Protein AF-A0A2A3EP59-F1 (afdb_monomer)

pLDDT: mean 74.39, std 24.18, range [24.89, 97.81]

Secondary structure (DSSP, 8-state):
-----EEEE-TTS-EEEE-TTS-EEEE-TTS-EEEE-TTS-EEEE-TTS-EEEE-TTS-EEEE-TTS-EEEE-SSEEEEE-TTS-EEEEETT--EEEE-TTS-EEEE-SS--------------SS--------------PPP-----------------------PPP-TTTTS--HHHHSPP----SHHHHHHHHHHHHHHS-SS-----------B-TT-SSGGG-PBPGGGGG-

InterPro domains:
  IPR009852 Centromere protein J, C-terminal domain [PF07202] (2-35)
  IPR009852 Centromere protein J, C-terminal domain [PF07202] (39-72)
  IPR009852 Centromere protein J, C-terminal domain [PF07202] (77-105)
  IPR026581 TCP10L/CENPJ [PTHR10331] (2-110)
  IPR047002 T-complex protein 10, C-terminal domain superfamily [G3DSA:2.60.450.20] (1-115)

Foldseek 3Di:
DPQQWDWDADPQRWIWIAGPQRWIWIQHPQRKIWIQHPQRWIWIQHPQRWIWIQDPQRWIWIQHPQRWIWIDDPAWIWIADPQRWIWIQGPQRWIWIQGPQRFIWIDHPVDGARPGPRDPDDDDDDDDDDDDDDDDDDDDDDDDDDDDPDDDDDDDDDDDPPPVPPPPDDPCPVVLQLVSVDDDDDCPDPVVVVVRVVSSVVSDDPDDHDDDDDQDFAFDPPDPDPVNRDGDPRRVVD

Organism: Apis cerana cerana (NCBI:txid94128)

Solvent-accessible surface area (backbone atoms only — not comparable to full-atom values): 14902 Å² total; per-residue (Å²): 131,83,83,60,63,47,76,48,80,46,98,82,54,35,37,38,40,37,40,76,78,57,33,37,37,39,39,40,70,82,58,30,36,39,36,37,41,65,85,56,36,36,37,36,40,40,70,84,55,34,35,38,36,37,43,76,88,69,34,38,39,38,36,42,70,85,58,33,34,40,38,41,49,99,68,33,40,36,39,39,40,77,79,54,32,34,37,38,39,36,82,85,52,34,33,39,38,38,40,63,81,42,38,38,35,40,31,47,79,90,46,86,50,60,49,71,42,75,56,90,75,85,92,80,81,85,82,72,91,81,83,84,90,81,91,79,88,83,88,83,86,83,88,82,87,76,91,77,96,72,93,81,85,82,89,78,92,74,81,84,72,82,71,78,70,80,72,75,83,64,91,52,75,84,70,67,46,29,74,79,76,45,82,92,72,85,73,84,48,72,69,51,44,52,53,50,50,52,53,36,61,72,51,46,76,93,70,91,78,82,82,73,85,78,83,80,59,45,56,42,82,84,42,88,47,81,87,54,53,41,69,36,83,75,24,76,79,109

Mean predicted aligned error: 18.55 Å

Sequence (238 aa):
MPDGLEILEFSDGQIERRSQNGTVEVSFPDGSVRILESDGIEKWTLPDGTLIQILTNGEKILTLPNGQREIHTNTHKRREYPDGTVKLIYLDGTQETRYSNGRIRLKDKDVLLILLLKQCCQIQYHVSKILKDVGFGALGGAMFFYPNDNDSNSQFLHTHKFGIAASSWDHNWDRRDPKSLVKPMKIDNESNQNLYNKQLISKTAKAVRHIILIRHGQYNIEAKTDIDGILTDLGWYL

Structure (mmCIF, N/CA/C/O backbone):
data_AF-A0A2A3EP59-F1
#
_entry.id   AF-A0A2A3EP59-F1
#
loop_
_atom_site.group_PDB
_atom_site.id
_atom_site.type_symbol
_atom_site.label_atom_id
_atom_site.label_alt_id
_atom_site.label_comp_id
_atom_site.label_asym_id
_atom_site.label_entity_id
_atom_site.label_seq_id
_atom_site.pdbx_PDB_ins_code
_atom_site.Cartn_x
_atom_site.Cartn_y
_atom_site.Cartn_z
_atom_site.occupancy
_atom_site.B_iso_or_equiv
_atom_site.auth_seq_id
_atom_site.auth_comp_id
_atom_site.auth_asym_id
_atom_site.auth_atom_id
_atom_site.pdbx_PDB_model_num
ATOM 1 N N . MET A 1 1 ? -37.285 -6.700 30.331 1.00 50.91 1 MET A N 1
ATOM 2 C CA . MET A 1 1 ? -36.106 -7.538 30.632 1.00 50.91 1 MET A CA 1
ATOM 3 C C . MET A 1 1 ? -34.933 -6.595 30.825 1.00 50.91 1 MET A C 1
ATOM 5 O O . MET A 1 1 ? -34.916 -5.604 30.109 1.00 50.91 1 MET A O 1
ATOM 9 N N . PRO A 1 2 ? -34.039 -6.798 31.804 1.00 64.44 2 PRO A N 1
ATOM 10 C CA . PRO A 1 2 ? -32.859 -5.952 31.922 1.00 64.44 2 PRO A CA 1
ATOM 11 C C . PRO A 1 2 ? -31.904 -6.301 30.775 1.00 64.44 2 PRO A C 1
ATOM 13 O O . PRO A 1 2 ? -31.621 -7.480 30.580 1.00 64.44 2 PRO A O 1
ATOM 16 N N . ASP A 1 3 ? -31.419 -5.302 30.034 1.00 68.75 3 ASP A N 1
ATOM 17 C CA . ASP A 1 3 ? -30.571 -5.448 28.829 1.00 68.75 3 ASP A CA 1
ATOM 18 C C . ASP A 1 3 ? -29.218 -6.151 29.076 1.00 68.75 3 ASP A C 1
ATOM 20 O O . ASP A 1 3 ? -28.436 -6.348 28.149 1.00 68.75 3 ASP A O 1
ATOM 24 N N . GLY A 1 4 ? -28.923 -6.535 30.326 1.00 78.81 4 GLY A N 1
ATOM 25 C CA . GLY A 1 4 ? -27.708 -7.253 30.722 1.00 78.81 4 GLY A CA 1
ATOM 26 C C . GLY A 1 4 ? -26.411 -6.561 30.332 1.00 78.81 4 GLY A C 1
ATOM 27 O O . GLY A 1 4 ? -25.397 -7.223 30.136 1.00 78.81 4 GLY A O 1
ATOM 28 N N . LEU A 1 5 ? -26.478 -5.243 30.183 1.00 87.12 5 LEU A N 1
ATOM 29 C CA . LEU A 1 5 ? -25.349 -4.387 29.902 1.00 87.12 5 LEU A CA 1
ATOM 30 C C . LEU A 1 5 ? -24.753 -3.952 31.243 1.00 87.12 5 LEU A C 1
ATOM 32 O O . LEU A 1 5 ? -25.433 -3.326 32.056 1.00 87.12 5 LEU A O 1
ATOM 36 N N . GLU A 1 6 ? -23.496 -4.310 31.484 1.00 91.88 6 GLU A N 1
ATOM 37 C CA . GLU A 1 6 ? -22.746 -3.884 32.667 1.00 91.88 6 GLU A CA 1
ATOM 38 C C . GLU A 1 6 ? -21.923 -2.642 32.316 1.00 91.88 6 GLU A C 1
ATOM 40 O O . GLU A 1 6 ? -21.180 -2.648 31.333 1.00 91.88 6 GLU A O 1
ATOM 45 N N . ILE A 1 7 ? -22.054 -1.575 33.108 1.00 94.12 7 ILE A N 1
ATOM 46 C CA . ILE A 1 7 ? -21.285 -0.332 32.949 1.00 94.12 7 ILE A CA 1
ATOM 47 C C . ILE A 1 7 ? -20.380 -0.168 34.170 1.00 94.12 7 ILE A C 1
ATOM 49 O O . ILE A 1 7 ? -20.862 -0.204 35.302 1.00 94.12 7 ILE A O 1
ATOM 53 N N . LEU A 1 8 ? -19.081 0.014 33.938 1.00 93.75 8 LEU A N 1
ATOM 54 C CA . LEU A 1 8 ? -18.076 0.295 34.961 1.00 93.75 8 LEU A CA 1
ATOM 55 C C . LEU A 1 8 ? -17.477 1.674 34.691 1.00 93.75 8 LEU A C 1
ATOM 57 O O . LEU A 1 8 ? -16.909 1.909 33.627 1.00 93.75 8 LEU A O 1
ATOM 61 N N . GLU A 1 9 ? -17.591 2.572 35.662 1.00 94.94 9 GLU A N 1
ATOM 62 C CA . GLU A 1 9 ? -16.971 3.896 35.627 1.00 94.94 9 GLU A CA 1
ATOM 63 C C . GLU A 1 9 ? -15.786 3.912 36.593 1.00 94.94 9 GLU A C 1
ATOM 65 O O . GLU A 1 9 ? -15.922 3.573 37.772 1.00 94.94 9 GLU A O 1
ATOM 70 N N . PHE A 1 10 ? -14.613 4.283 36.089 1.00 95.31 10 PHE A N 1
ATOM 71 C CA . PHE A 1 10 ? -13.379 4.346 36.862 1.00 95.31 10 PHE A CA 1
ATOM 72 C C . PHE A 1 10 ? -13.063 5.790 37.267 1.00 95.31 10 PHE A C 1
ATOM 74 O O . PHE A 1 10 ? -13.506 6.758 36.650 1.00 95.31 10 PHE A O 1
ATOM 81 N N . SER A 1 11 ? -12.271 5.954 38.329 1.00 94.56 11 SER A N 1
ATOM 82 C CA . SER A 1 11 ? -11.917 7.275 38.872 1.00 94.56 11 SER A CA 1
ATOM 83 C C . SER A 1 11 ? -11.075 8.139 37.927 1.00 94.56 11 SER A C 1
ATOM 85 O O . SER A 1 11 ? -10.980 9.345 38.127 1.00 94.56 11 SER A O 1
ATOM 87 N N . ASP A 1 12 ? -10.433 7.528 36.933 1.00 92.25 12 ASP A N 1
ATOM 88 C CA . ASP A 1 12 ? -9.643 8.195 35.894 1.00 92.25 12 ASP A CA 1
ATOM 89 C C . ASP A 1 12 ? -10.498 8.727 34.725 1.00 92.25 12 ASP A C 1
ATOM 91 O O . ASP A 1 12 ? -9.963 9.357 33.814 1.00 92.25 12 ASP A O 1
ATOM 95 N N . GLY A 1 13 ? -11.820 8.519 34.759 1.00 91.50 13 GLY A N 1
ATOM 96 C CA . GLY A 1 13 ? -12.747 8.925 33.702 1.00 91.50 13 GLY A CA 1
ATOM 97 C C . GLY A 1 13 ? -12.892 7.902 32.573 1.00 91.50 13 GLY A C 1
ATOM 98 O O . GLY A 1 13 ? -13.598 8.179 31.604 1.00 91.50 13 GLY A O 1
ATOM 99 N N . GLN A 1 14 ? -12.256 6.731 32.682 1.00 96.00 14 GLN A N 1
ATOM 100 C CA . GLN A 1 14 ? -12.500 5.604 31.786 1.00 96.00 14 GLN A CA 1
ATOM 101 C C . GLN A 1 14 ? -13.883 4.996 32.062 1.00 96.00 14 GLN A C 1
ATOM 103 O O . GLN A 1 14 ? -14.284 4.812 33.214 1.00 96.00 14 GLN A O 1
ATOM 108 N N . ILE A 1 15 ? -14.606 4.644 30.998 1.00 96.19 15 ILE A N 1
ATOM 109 C CA . ILE A 1 15 ? -15.907 3.970 31.077 1.00 96.19 15 ILE A CA 1
ATOM 110 C C . ILE A 1 15 ? -15.833 2.670 30.282 1.00 96.19 15 ILE A C 1
ATOM 112 O O . ILE A 1 15 ? -15.574 2.694 29.080 1.00 96.19 15 ILE A O 1
ATOM 116 N N . GLU A 1 16 ? -16.096 1.537 30.927 1.00 96.00 16 GLU A N 1
ATOM 117 C CA . GLU A 1 16 ? -16.239 0.240 30.262 1.00 96.00 16 GLU A CA 1
ATOM 118 C C . GLU A 1 16 ? -17.711 -0.167 30.180 1.00 96.00 16 GLU A C 1
ATOM 120 O O . GLU A 1 16 ? -18.440 -0.107 31.168 1.00 96.00 16 GLU A O 1
ATOM 125 N N . ARG A 1 17 ? -18.145 -0.636 29.011 1.00 95.19 17 ARG A N 1
ATOM 126 C CA . ARG A 1 17 ? -19.466 -1.220 28.771 1.00 95.19 17 ARG A CA 1
ATOM 127 C C . ARG A 1 17 ? -19.298 -2.652 28.294 1.00 95.19 17 ARG A C 1
ATOM 129 O O . ARG A 1 17 ? -18.649 -2.900 27.279 1.00 95.19 17 ARG A O 1
ATOM 136 N N . ARG A 1 18 ? -19.900 -3.600 29.003 1.00 94.75 18 ARG A N 1
ATOM 137 C CA . ARG A 1 18 ? -19.863 -5.027 28.668 1.00 94.75 18 ARG A CA 1
ATOM 138 C C . ARG A 1 18 ? -21.262 -5.477 28.283 1.00 94.75 18 ARG A C 1
ATOM 140 O O . ARG A 1 18 ? -22.202 -5.325 29.057 1.00 94.75 18 ARG A O 1
ATOM 147 N N . SER A 1 19 ? -21.396 -5.9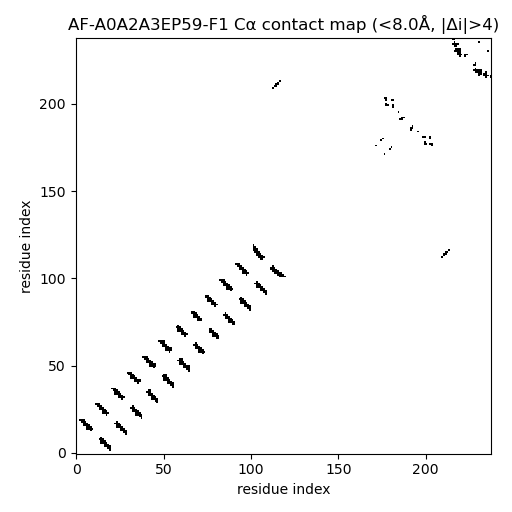95 27.069 1.00 92.12 19 SER A N 1
ATOM 148 C CA . SER A 1 19 ? -22.662 -6.514 26.543 1.00 92.12 19 SER A CA 1
ATOM 149 C C . SER A 1 19 ? -22.782 -8.017 26.799 1.00 92.12 19 SER A C 1
ATOM 151 O O . SER A 1 19 ? -21.776 -8.724 26.791 1.00 92.12 19 SER A O 1
ATOM 153 N N . GLN A 1 20 ? -24.009 -8.542 26.909 1.00 89.25 20 GLN A N 1
ATOM 154 C CA . GLN A 1 20 ? -24.250 -9.992 27.045 1.00 89.25 20 GLN A CA 1
ATOM 155 C C . GLN A 1 20 ? -23.632 -10.826 25.911 1.00 89.25 20 GLN A C 1
ATOM 157 O O . GLN A 1 20 ? -23.256 -11.976 26.119 1.00 89.25 20 GLN A O 1
ATOM 162 N N . ASN A 1 21 ? -23.493 -10.239 24.719 1.00 86.50 21 ASN A N 1
ATOM 163 C CA . ASN A 1 21 ? -22.907 -10.895 23.550 1.00 86.50 21 ASN A CA 1
ATOM 164 C C . ASN A 1 21 ? -21.380 -11.087 23.658 1.00 86.50 21 ASN A C 1
ATOM 166 O O . ASN A 1 21 ? -20.783 -11.651 22.748 1.00 86.50 21 ASN A O 1
ATOM 170 N N . GLY A 1 22 ? -20.740 -10.612 24.733 1.00 87.81 22 GLY A N 1
ATOM 171 C CA . GLY A 1 22 ? -19.291 -10.699 24.944 1.00 87.81 22 GLY A CA 1
ATOM 172 C C . GLY A 1 22 ? -18.496 -9.516 24.385 1.00 87.81 22 GLY A C 1
ATOM 173 O O . GLY A 1 22 ? -17.288 -9.454 24.591 1.00 87.81 22 GLY A O 1
ATOM 174 N N . THR A 1 23 ? -19.154 -8.561 23.720 1.00 94.25 23 THR A N 1
ATOM 175 C CA . THR A 1 23 ? -18.524 -7.315 23.265 1.00 94.25 23 THR A CA 1
ATOM 176 C C . THR A 1 23 ? -18.204 -6.407 24.451 1.00 94.25 23 THR A C 1
ATOM 178 O O . THR A 1 23 ? -19.077 -6.138 25.284 1.00 94.25 23 THR A O 1
ATOM 181 N N . VAL A 1 24 ? -16.974 -5.898 24.495 1.00 95.81 24 VAL A N 1
ATOM 182 C CA . VAL A 1 24 ? -16.499 -4.947 25.507 1.00 95.81 24 VAL A CA 1
ATOM 183 C C . VAL A 1 24 ? -16.095 -3.646 24.826 1.00 95.81 24 VAL A C 1
ATOM 185 O O . VAL A 1 24 ? -15.200 -3.632 23.987 1.00 95.81 24 VAL A O 1
ATOM 188 N N . GLU A 1 25 ? -16.735 -2.547 25.197 1.00 96.81 25 GLU A N 1
ATOM 189 C CA . GLU A 1 25 ? -16.401 -1.195 24.752 1.00 96.81 25 GLU A CA 1
ATOM 190 C C . GLU A 1 25 ? -15.742 -0.432 25.903 1.00 96.81 25 GLU A C 1
ATOM 192 O O . GLU A 1 25 ? -16.233 -0.449 27.027 1.00 96.81 25 GLU A O 1
ATOM 197 N N . VAL A 1 26 ? -14.632 0.243 25.631 1.00 97.31 26 VAL A N 1
ATOM 198 C CA . VAL A 1 26 ? -13.870 1.048 26.584 1.00 97.31 26 VAL A CA 1
ATOM 199 C C . VAL A 1 26 ? -13.733 2.450 26.012 1.00 97.31 26 VAL A C 1
ATOM 201 O O . VAL A 1 26 ? -13.088 2.643 24.984 1.00 97.31 26 VAL A O 1
ATOM 204 N N . SER A 1 27 ? -14.349 3.426 26.664 1.00 97.06 27 SER A N 1
ATOM 205 C CA . SER A 1 27 ? -14.194 4.848 26.358 1.00 97.06 27 SER A CA 1
ATOM 206 C C . SER A 1 27 ? -13.154 5.450 27.292 1.00 97.06 27 SER A C 1
ATOM 208 O O . SER A 1 27 ? -13.279 5.338 28.512 1.00 97.06 27 SER A O 1
ATOM 210 N N . PHE A 1 28 ? -12.134 6.084 26.727 1.00 96.94 28 PHE A N 1
ATOM 211 C CA . PHE A 1 28 ? -11.056 6.721 27.472 1.00 96.94 28 PHE A CA 1
ATOM 212 C C . PHE A 1 28 ? -11.295 8.232 27.615 1.00 96.94 28 PHE A C 1
ATOM 214 O O . PHE A 1 28 ? -11.950 8.846 26.765 1.00 96.94 28 PHE A O 1
ATOM 221 N N . PRO A 1 29 ? -10.734 8.870 28.658 1.00 95.25 29 PRO A N 1
ATOM 222 C CA . PRO A 1 29 ? -10.892 10.308 28.892 1.00 95.25 29 PRO A CA 1
ATOM 223 C C . PRO A 1 29 ? -10.249 11.186 27.805 1.00 95.25 29 PRO A C 1
ATOM 225 O O . PRO A 1 29 ? -10.613 12.352 27.668 1.00 95.25 29 PRO A O 1
ATOM 228 N N . ASP A 1 30 ? -9.315 10.648 27.015 1.00 94.19 30 ASP A N 1
ATOM 229 C CA . ASP A 1 30 ? -8.715 11.337 25.865 1.00 94.19 30 ASP A CA 1
ATOM 230 C C . ASP A 1 30 ? -9.641 11.385 24.631 1.00 94.19 30 ASP A C 1
ATOM 232 O O . ASP A 1 30 ? -9.292 12.001 23.623 1.00 94.19 30 ASP A O 1
ATOM 236 N N . GLY A 1 31 ? -10.825 10.766 24.713 1.00 93.50 31 GLY A N 1
ATOM 237 C CA . GLY A 1 31 ? -11.807 10.663 23.635 1.00 93.50 31 GLY A CA 1
ATOM 238 C C . GLY A 1 31 ? -11.599 9.458 22.718 1.00 93.50 31 GLY A C 1
ATOM 239 O O . GLY A 1 31 ? -12.383 9.270 21.787 1.00 93.50 31 GLY A O 1
ATOM 240 N N . SER A 1 32 ? -10.566 8.641 22.952 1.00 96.88 32 SER A N 1
ATOM 241 C CA . SER A 1 32 ? -10.385 7.392 22.222 1.00 96.88 32 SER A CA 1
ATOM 242 C C . SER A 1 32 ? -11.369 6.327 22.711 1.00 96.88 32 SER A C 1
ATOM 244 O O . SER A 1 32 ? -11.755 6.282 23.880 1.00 96.88 32 SER A O 1
ATOM 246 N N . VAL A 1 33 ? -11.801 5.458 21.801 1.00 97.50 33 VAL A N 1
ATOM 247 C CA . VAL A 1 33 ? -12.719 4.356 22.105 1.00 97.50 33 VAL A CA 1
ATOM 248 C C . VAL A 1 33 ? -12.125 3.063 21.585 1.00 97.50 33 VAL A C 1
ATOM 250 O O . VAL A 1 33 ? -11.745 2.980 20.419 1.00 97.50 33 VAL A O 1
ATOM 253 N N . ARG A 1 34 ? -12.071 2.039 22.430 1.00 97.44 34 ARG A N 1
ATOM 254 C CA . ARG A 1 34 ? -11.658 0.679 22.082 1.00 97.44 34 ARG A CA 1
ATOM 255 C C . ARG A 1 34 ? -12.860 -0.252 22.166 1.00 97.44 34 ARG A C 1
ATOM 257 O O . ARG A 1 34 ? -13.577 -0.239 23.153 1.00 97.44 34 ARG A O 1
ATOM 264 N N . ILE A 1 35 ? -13.056 -1.095 21.164 1.00 97.25 35 ILE A N 1
ATOM 265 C CA . ILE A 1 35 ? -14.113 -2.102 21.111 1.00 97.25 35 ILE A CA 1
ATOM 266 C C . ILE A 1 35 ? -13.452 -3.456 20.877 1.00 97.25 35 ILE A C 1
ATOM 268 O O . ILE A 1 35 ? -12.809 -3.662 19.851 1.00 97.25 35 ILE A O 1
ATOM 272 N N . LEU A 1 36 ? -13.610 -4.375 21.821 1.00 96.62 36 LEU A N 1
ATOM 273 C CA . LEU A 1 36 ? -13.266 -5.781 21.672 1.00 96.62 36 LEU A CA 1
ATOM 274 C C . LEU A 1 36 ? -14.542 -6.553 21.339 1.00 96.62 36 LEU A C 1
ATOM 276 O O . LEU A 1 36 ? -15.461 -6.629 22.155 1.00 96.62 36 LEU A O 1
ATOM 280 N N . GLU A 1 37 ? -14.611 -7.093 20.130 1.00 95.50 37 GLU A N 1
ATOM 281 C CA . GLU A 1 37 ? -15.736 -7.890 19.651 1.00 95.50 37 GLU A CA 1
ATOM 282 C C . GLU A 1 37 ? -15.635 -9.340 20.148 1.00 95.50 37 GLU A C 1
ATOM 284 O O . GLU A 1 37 ? -14.563 -9.835 20.501 1.00 95.50 37 GLU A O 1
ATOM 289 N N . SER A 1 38 ? -16.770 -10.042 20.185 1.00 93.19 38 SER A N 1
ATOM 290 C CA . SER A 1 38 ? -16.857 -11.424 20.679 1.00 93.19 38 SER A CA 1
ATOM 291 C C . SER A 1 38 ? -16.048 -12.432 19.856 1.00 93.19 38 SER A C 1
ATOM 293 O O . SER A 1 38 ? -15.728 -13.515 20.336 1.00 93.19 38 SER A O 1
ATOM 295 N N . ASP A 1 39 ? -15.749 -12.098 18.602 1.00 92.62 39 ASP A N 1
ATOM 296 C CA . ASP A 1 39 ? -14.907 -12.887 17.704 1.00 92.62 39 ASP A CA 1
ATOM 297 C C . ASP A 1 39 ? -13.402 -12.704 17.975 1.00 92.62 39 ASP A C 1
ATOM 299 O O . ASP A 1 39 ? -12.595 -13.450 17.424 1.00 92.62 39 ASP A O 1
ATOM 303 N N . GLY A 1 40 ? -13.021 -11.761 18.843 1.00 92.25 40 GLY A N 1
ATOM 304 C CA . GLY A 1 40 ? -11.636 -11.419 19.160 1.00 92.25 40 GLY A CA 1
ATOM 305 C C . GLY A 1 40 ? -11.046 -10.314 18.280 1.00 92.25 40 GLY A C 1
ATOM 306 O O . GLY A 1 40 ? -9.851 -10.041 18.390 1.00 92.25 40 GLY A O 1
ATOM 307 N N . ILE A 1 41 ? -11.842 -9.679 17.412 1.00 95.81 41 ILE A N 1
ATOM 308 C CA . ILE A 1 41 ? -11.420 -8.486 16.674 1.00 95.81 41 ILE A CA 1
ATOM 309 C C . ILE A 1 41 ? -11.402 -7.288 17.625 1.00 95.81 41 ILE A C 1
ATOM 311 O O . ILE A 1 41 ? -12.348 -7.034 18.367 1.00 95.81 41 IL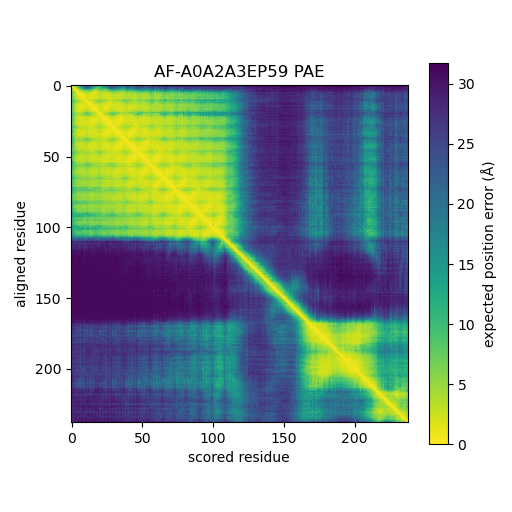E A O 1
ATOM 315 N N . GLU A 1 42 ? -10.329 -6.505 17.568 1.00 97.19 42 GLU A N 1
ATOM 316 C CA . GLU A 1 42 ? -10.174 -5.296 18.369 1.00 97.19 42 GLU A CA 1
ATOM 317 C C . GLU A 1 42 ? -10.187 -4.058 17.470 1.00 97.19 42 GLU A C 1
ATOM 319 O O . GLU A 1 42 ? -9.388 -3.937 16.543 1.00 97.19 42 GLU A O 1
ATOM 324 N N . LYS A 1 43 ? -11.089 -3.115 17.736 1.00 97.81 43 LYS A N 1
ATOM 325 C CA . LYS A 1 43 ? -11.234 -1.856 16.999 1.00 97.81 43 LYS A CA 1
ATOM 326 C C . LYS A 1 43 ? -10.915 -0.683 17.913 1.00 97.81 43 LYS A C 1
ATOM 328 O O . LYS A 1 43 ? -11.364 -0.653 19.049 1.00 97.81 43 LYS A O 1
ATOM 333 N N . TRP A 1 44 ? -10.178 0.298 17.415 1.00 97.81 44 TRP A N 1
ATOM 334 C CA . TRP A 1 44 ? -9.957 1.576 18.076 1.00 97.81 44 TRP A CA 1
ATOM 335 C C . TRP A 1 44 ? -10.443 2.707 17.192 1.00 97.81 44 TRP A C 1
ATOM 337 O O . TRP A 1 44 ? -10.168 2.727 15.993 1.00 97.81 44 TRP A O 1
ATOM 347 N N . THR A 1 45 ? -11.078 3.679 17.819 1.00 97.81 45 THR A N 1
ATOM 348 C CA . THR A 1 45 ? -11.420 4.969 17.242 1.00 97.81 45 THR A CA 1
ATOM 349 C C . THR A 1 45 ? -10.627 6.012 18.003 1.00 97.81 45 THR A C 1
ATOM 351 O O . THR A 1 45 ? -10.838 6.201 19.198 1.00 97.81 45 THR A O 1
ATOM 354 N N . LEU A 1 46 ? -9.670 6.643 17.332 1.00 97.38 46 LEU A N 1
ATOM 355 C CA . LEU A 1 46 ? -8.861 7.704 17.915 1.00 97.38 46 LEU A CA 1
ATOM 356 C C . LEU A 1 46 ? -9.579 9.064 17.808 1.00 97.38 46 LEU A C 1
ATOM 358 O O . LEU A 1 46 ? -10.430 9.241 16.930 1.00 97.38 46 LEU A O 1
ATOM 362 N N . PRO A 1 47 ? -9.219 10.052 18.650 1.00 95.94 47 PRO A N 1
ATOM 363 C CA . PRO A 1 47 ? -9.859 11.372 18.652 1.00 95.94 47 PRO A CA 1
ATOM 364 C C . PRO A 1 47 ? -9.688 12.152 17.341 1.00 95.94 47 PRO A C 1
ATOM 366 O O . PRO A 1 47 ? -10.498 13.015 17.014 1.00 95.94 47 PRO A O 1
ATOM 369 N N . ASP A 1 48 ? -8.637 11.851 16.574 1.00 94.94 48 ASP A N 1
ATOM 370 C CA . ASP A 1 48 ? -8.362 12.438 15.257 1.00 94.94 48 ASP A CA 1
ATOM 371 C C . ASP A 1 48 ? -9.233 11.842 14.129 1.00 94.94 48 ASP A C 1
ATOM 373 O O . ASP A 1 48 ? -9.134 12.272 12.978 1.00 94.94 48 ASP A O 1
ATOM 377 N N . GLY A 1 49 ? -10.086 10.858 14.442 1.00 93.81 49 GLY A N 1
ATOM 378 C CA . GLY A 1 49 ? -10.910 10.121 13.484 1.00 93.81 49 GLY A CA 1
ATOM 379 C C . GLY A 1 49 ? -10.191 8.942 12.822 1.00 93.81 49 GLY A C 1
ATOM 380 O O . GLY A 1 49 ? -10.763 8.294 11.944 1.00 93.81 49 GLY A O 1
ATOM 381 N N . THR A 1 50 ? -8.953 8.643 13.221 1.00 96.75 50 THR A N 1
ATOM 382 C CA . THR A 1 50 ? -8.229 7.464 12.750 1.00 96.75 50 THR A CA 1
ATOM 383 C C . THR A 1 50 ? -8.835 6.199 13.361 1.00 96.75 50 THR A C 1
ATOM 385 O O . THR A 1 50 ? -8.981 6.080 14.577 1.00 96.75 50 THR A O 1
ATOM 388 N N . LEU A 1 51 ? -9.153 5.220 12.515 1.00 96.94 51 LEU A N 1
ATOM 389 C CA . LEU A 1 51 ? -9.665 3.916 12.934 1.00 96.94 51 LEU A CA 1
ATOM 390 C C . LEU A 1 51 ? -8.557 2.869 12.856 1.00 96.94 51 LEU A C 1
ATOM 392 O O . LEU A 1 51 ? -7.878 2.745 11.837 1.00 96.94 51 LEU A O 1
ATOM 396 N N . ILE A 1 52 ? -8.395 2.075 13.905 1.00 97.56 52 ILE A N 1
ATOM 397 C CA . ILE A 1 52 ? -7.478 0.936 13.944 1.00 97.56 52 ILE A CA 1
ATOM 398 C C . ILE A 1 52 ? -8.311 -0.323 14.118 1.00 97.56 52 ILE A C 1
ATOM 400 O O . ILE A 1 52 ? -9.186 -0.365 14.966 1.00 97.56 52 ILE A O 1
ATOM 404 N N . GLN A 1 53 ? -8.025 -1.369 13.363 1.00 97.44 53 GLN A N 1
ATOM 405 C CA . GLN A 1 53 ? -8.624 -2.681 13.535 1.00 97.44 53 G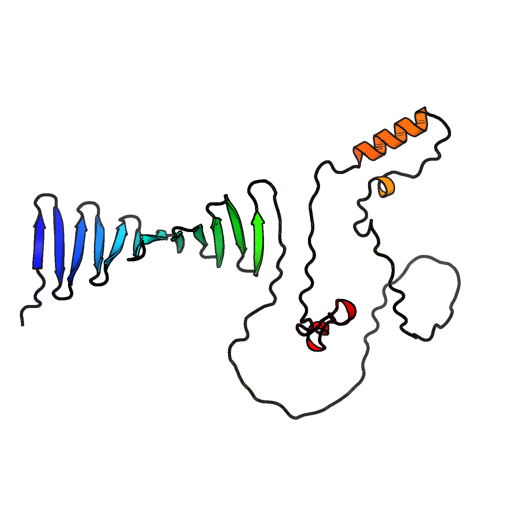LN A CA 1
ATOM 406 C C . GLN A 1 53 ? -7.510 -3.720 13.589 1.00 97.44 53 GLN A C 1
ATOM 408 O O . GLN A 1 53 ? -6.666 -3.782 12.699 1.00 97.44 53 GLN A O 1
ATOM 413 N N . ILE A 1 54 ? -7.493 -4.519 14.643 1.00 97.06 54 ILE A N 1
ATOM 414 C CA . ILE A 1 54 ? -6.596 -5.649 14.833 1.00 97.06 54 ILE A CA 1
ATOM 415 C C . ILE A 1 54 ? -7.454 -6.895 14.669 1.00 97.06 54 ILE A C 1
ATOM 417 O O . ILE A 1 54 ? -8.422 -7.108 15.397 1.00 97.06 54 ILE A O 1
ATOM 421 N N . LEU A 1 55 ? -7.128 -7.677 13.651 1.00 95.62 55 LEU A N 1
ATOM 422 C CA . LEU A 1 55 ? -7.809 -8.921 13.346 1.00 95.62 55 LEU A CA 1
ATOM 423 C C . LEU A 1 55 ? -7.269 -10.053 14.226 1.00 95.62 55 LEU A C 1
ATOM 425 O O . LEU A 1 55 ? -6.145 -10.007 14.727 1.00 95.62 55 LEU A O 1
ATOM 429 N N . THR A 1 56 ? -8.052 -11.118 14.349 1.00 94.88 56 THR A N 1
ATOM 430 C CA . THR A 1 56 ? -7.691 -12.323 15.115 1.00 94.88 56 THR A CA 1
ATOM 431 C C . THR A 1 56 ? -6.449 -13.037 14.579 1.00 94.88 56 THR A C 1
ATOM 433 O O . THR A 1 56 ? -5.749 -13.713 15.327 1.00 94.88 56 THR A O 1
ATOM 436 N N . ASN A 1 57 ? -6.134 -12.861 13.292 1.00 91.62 57 ASN A N 1
ATOM 437 C CA . ASN A 1 57 ? -4.909 -13.355 12.655 1.00 91.62 57 ASN A CA 1
ATOM 438 C C . ASN A 1 57 ? -3.663 -12.490 12.964 1.00 91.62 57 ASN A C 1
ATOM 440 O O . ASN A 1 57 ? -2.574 -12.799 12.480 1.00 91.62 57 ASN A O 1
ATOM 444 N N . GLY A 1 58 ? -3.810 -11.410 13.741 1.00 90.19 58 GLY A N 1
ATOM 445 C CA . GLY A 1 58 ? -2.749 -10.464 14.089 1.00 90.19 58 GLY A CA 1
ATOM 446 C C . GLY A 1 58 ? -2.494 -9.373 13.043 1.00 90.19 58 GLY A C 1
ATOM 447 O O . GLY A 1 58 ? -1.609 -8.539 13.238 1.00 90.19 58 GLY A O 1
ATOM 448 N N . GLU A 1 59 ? -3.242 -9.348 11.938 1.00 94.19 59 GLU A N 1
ATOM 449 C CA . GLU A 1 59 ? -3.146 -8.273 10.952 1.00 94.19 59 GLU A CA 1
ATOM 450 C C . GLU A 1 59 ? -3.736 -6.975 11.503 1.00 94.19 59 GLU A C 1
ATOM 452 O O . GLU A 1 59 ? -4.778 -6.964 12.161 1.00 94.19 59 GLU A O 1
ATOM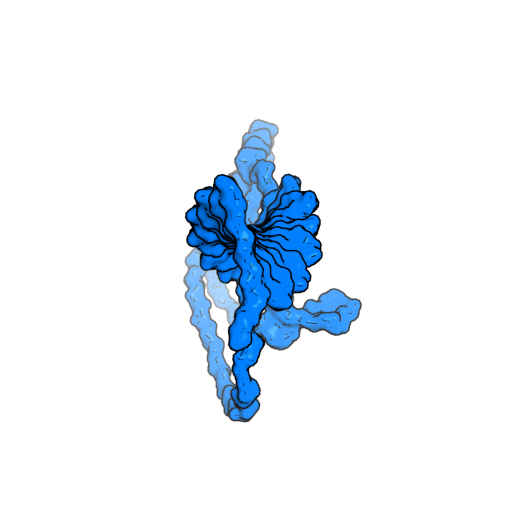 457 N N . LYS A 1 60 ? -3.076 -5.857 11.198 1.00 95.62 60 LYS A N 1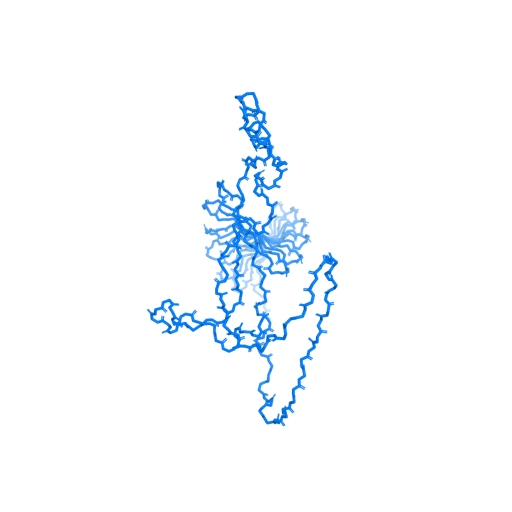
ATOM 458 C CA . LYS A 1 60 ? -3.504 -4.526 11.633 1.00 95.62 60 LYS A CA 1
ATOM 459 C C . LYS A 1 60 ? -3.932 -3.700 10.431 1.00 95.62 60 LYS A C 1
ATOM 461 O O . LYS A 1 60 ? -3.146 -3.490 9.512 1.00 95.62 60 LYS A O 1
ATOM 466 N N . ILE A 1 61 ? -5.152 -3.187 10.467 1.00 97.31 61 ILE A N 1
ATOM 467 C CA . ILE A 1 61 ? -5.728 -2.293 9.467 1.00 97.31 61 ILE A CA 1
ATOM 468 C C . ILE A 1 61 ? -5.881 -0.912 10.104 1.00 97.31 61 ILE A C 1
ATOM 470 O O . ILE A 1 61 ? -6.528 -0.759 11.131 1.00 97.31 61 ILE A O 1
ATOM 474 N N . LEU A 1 62 ? -5.283 0.101 9.499 1.00 97.56 62 LEU A N 1
ATOM 475 C CA . LEU A 1 62 ? -5.372 1.502 9.884 1.00 97.56 62 LEU A CA 1
ATOM 476 C C . LEU A 1 62 ? -6.156 2.243 8.803 1.00 97.56 62 LEU A C 1
ATOM 478 O O . LEU A 1 62 ? -5.791 2.171 7.635 1.00 97.56 62 LEU A O 1
ATOM 482 N N . THR A 1 63 ? -7.206 2.967 9.163 1.00 97.38 63 THR A N 1
ATOM 483 C CA . THR A 1 63 ? -7.958 3.835 8.250 1.00 97.38 63 THR A CA 1
ATOM 484 C C . THR A 1 63 ? -7.821 5.265 8.740 1.00 97.38 63 THR A C 1
ATOM 486 O O . THR A 1 63 ? -8.287 5.599 9.824 1.00 97.38 63 THR A O 1
ATOM 489 N N . LEU A 1 64 ? -7.137 6.095 7.959 1.00 96.62 64 LEU A N 1
ATOM 490 C CA . LEU A 1 64 ? -6.919 7.501 8.266 1.00 96.62 64 LEU A CA 1
ATOM 491 C C . LEU A 1 64 ? -8.165 8.327 7.901 1.00 96.62 64 LEU A C 1
ATOM 493 O O . LEU A 1 64 ? -8.878 7.978 6.955 1.00 96.62 64 LEU A O 1
ATOM 497 N N . PRO A 1 65 ? -8.388 9.481 8.555 1.00 95.75 65 PRO A N 1
ATOM 498 C CA . PRO A 1 65 ? -9.534 10.354 8.274 1.00 95.75 65 PRO A CA 1
ATOM 499 C C . PRO A 1 65 ? -9.544 10.916 6.841 1.00 95.75 65 PRO A C 1
ATOM 501 O O . PRO A 1 65 ? -10.587 11.308 6.329 1.00 95.75 65 PRO A O 1
ATOM 504 N N . ASN A 1 66 ? -8.398 10.924 6.153 1.00 93.75 66 ASN A N 1
ATOM 505 C CA . ASN A 1 66 ? -8.294 11.325 4.746 1.00 93.75 66 ASN A CA 1
ATOM 506 C C . ASN A 1 66 ? -8.723 10.223 3.747 1.00 93.75 66 ASN A C 1
ATOM 508 O O . ASN A 1 66 ? -8.533 10.391 2.542 1.00 93.75 66 ASN A O 1
ATOM 512 N N . GLY A 1 67 ? -9.241 9.088 4.230 1.00 92.88 67 GLY A N 1
ATOM 513 C CA . GLY A 1 67 ? -9.665 7.940 3.424 1.00 92.88 67 GLY A CA 1
ATOM 514 C C . GLY A 1 67 ? -8.533 6.998 3.001 1.00 92.88 67 GLY A C 1
ATOM 515 O O . GLY A 1 67 ? -8.798 5.992 2.343 1.00 92.88 67 GLY A O 1
ATOM 516 N N . GLN A 1 68 ? -7.276 7.287 3.355 1.00 96.81 68 GLN A N 1
ATOM 517 C CA . GLN A 1 68 ? -6.171 6.352 3.135 1.00 96.81 68 GLN A CA 1
ATOM 518 C C . GLN A 1 68 ? -6.267 5.177 4.106 1.00 96.81 68 GLN A C 1
ATOM 520 O O . GLN A 1 68 ? -6.628 5.344 5.271 1.00 96.81 68 GLN A O 1
ATOM 525 N N . ARG A 1 69 ? -5.891 3.987 3.639 1.00 96.44 69 ARG A N 1
ATOM 526 C CA . ARG A 1 69 ? -5.861 2.772 4.459 1.00 96.44 69 ARG A CA 1
ATOM 527 C C . ARG A 1 69 ? -4.474 2.152 4.445 1.00 96.44 69 ARG A C 1
ATOM 529 O O . ARG A 1 69 ? -3.836 2.092 3.399 1.00 96.44 69 ARG A O 1
ATOM 536 N N . GLU A 1 70 ? -4.007 1.665 5.586 1.00 96.94 70 GLU A N 1
ATOM 537 C CA . GLU A 1 70 ? -2.760 0.913 5.720 1.00 96.94 70 GLU A CA 1
ATOM 538 C C . GLU A 1 70 ? -3.049 -0.455 6.329 1.00 96.94 70 GLU A C 1
ATOM 540 O O . GLU A 1 70 ? -3.630 -0.558 7.401 1.00 96.94 70 GLU A O 1
ATOM 545 N N . ILE A 1 71 ? -2.649 -1.515 5.640 1.00 96.44 71 ILE A N 1
ATOM 546 C CA . ILE A 1 71 ? -2.836 -2.901 6.055 1.00 96.44 71 ILE A CA 1
ATOM 547 C C . ILE A 1 71 ? -1.448 -3.476 6.311 1.00 96.44 71 ILE A C 1
ATOM 549 O O . ILE A 1 71 ? -0.593 -3.502 5.422 1.00 96.44 71 ILE A O 1
ATOM 553 N N . HIS A 1 72 ? -1.205 -3.893 7.544 1.00 94.75 72 HIS A N 1
ATOM 554 C CA . HIS A 1 72 ? 0.013 -4.560 7.967 1.00 94.75 72 HIS A CA 1
ATOM 555 C C . HIS A 1 72 ? -0.282 -6.045 8.134 1.00 94.75 72 HIS A C 1
ATOM 557 O O . HIS A 1 72 ? -0.869 -6.465 9.132 1.00 94.75 72 HIS A O 1
ATOM 563 N N . THR A 1 73 ? 0.159 -6.821 7.151 1.00 93.44 73 THR A N 1
ATOM 564 C CA . THR A 1 73 ? 0.209 -8.278 7.222 1.00 93.44 73 THR A CA 1
ATOM 565 C C . THR A 1 73 ? 1.617 -8.701 7.634 1.00 93.44 73 THR A C 1
ATOM 567 O O . THR A 1 73 ? 2.578 -7.942 7.501 1.00 93.44 73 THR A O 1
ATOM 570 N N . ASN A 1 74 ? 1.772 -9.940 8.093 1.00 90.88 74 ASN A N 1
ATOM 571 C CA . ASN A 1 74 ? 3.086 -10.514 8.388 1.00 90.88 74 ASN A CA 1
ATOM 572 C C . ASN A 1 74 ? 4.018 -10.534 7.154 1.00 90.88 74 ASN A C 1
ATOM 574 O O . ASN A 1 74 ? 5.230 -10.460 7.291 1.00 90.88 74 ASN A O 1
ATOM 578 N N . THR A 1 75 ? 3.457 -10.607 5.941 1.00 88.19 75 THR A N 1
ATOM 579 C CA . THR A 1 75 ? 4.200 -10.738 4.673 1.00 88.19 75 THR A CA 1
ATOM 580 C C . THR A 1 75 ? 4.460 -9.416 3.946 1.00 88.19 75 THR A C 1
ATOM 582 O O . THR A 1 75 ? 5.369 -9.334 3.122 1.00 88.19 75 THR A O 1
ATOM 585 N N . HIS A 1 76 ? 3.667 -8.376 4.193 1.00 89.31 76 HIS A N 1
ATOM 586 C CA . HIS A 1 76 ? 3.802 -7.104 3.488 1.00 89.31 76 HIS A CA 1
ATOM 587 C C . HIS A 1 76 ? 3.027 -5.988 4.187 1.00 89.31 76 HIS A C 1
ATOM 589 O O . HIS A 1 76 ? 2.092 -6.222 4.954 1.00 89.31 76 HIS A O 1
ATOM 595 N N . LYS A 1 77 ? 3.396 -4.750 3.863 1.00 94.81 77 LYS A N 1
ATOM 596 C CA . LYS A 1 77 ? 2.622 -3.553 4.188 1.00 94.81 77 LYS A CA 1
ATOM 597 C C . LYS A 1 77 ? 1.958 -3.037 2.925 1.00 94.81 77 LYS A C 1
ATOM 599 O O . LYS A 1 77 ? 2.632 -2.827 1.918 1.00 94.81 77 LYS A O 1
ATOM 604 N N . ARG A 1 78 ? 0.652 -2.807 2.972 1.00 96.38 78 ARG A N 1
ATOM 605 C CA . ARG A 1 78 ? -0.143 -2.301 1.852 1.00 96.38 78 ARG A CA 1
ATOM 606 C C . ARG A 1 78 ? -0.765 -0.962 2.223 1.00 96.38 78 ARG A C 1
ATOM 608 O O . ARG A 1 78 ? -1.465 -0.878 3.220 1.00 96.38 78 ARG A O 1
ATOM 615 N N . ARG A 1 79 ? -0.545 0.072 1.414 1.00 97.06 79 ARG A N 1
ATOM 616 C CA . ARG A 1 79 ? -1.198 1.381 1.532 1.00 97.06 79 ARG A CA 1
ATOM 617 C C . ARG A 1 79 ? -2.149 1.591 0.364 1.00 97.06 79 ARG A C 1
ATOM 619 O O . ARG A 1 79 ? -1.725 1.534 -0.788 1.00 97.06 79 ARG A O 1
ATOM 626 N N . GLU A 1 80 ? -3.411 1.838 0.666 1.00 96.25 80 GLU A N 1
ATOM 627 C CA . GLU A 1 80 ? -4.468 2.142 -0.292 1.00 96.25 80 GLU A CA 1
ATOM 628 C C . GLU A 1 80 ? -4.804 3.623 -0.214 1.00 96.25 80 GLU A C 1
ATOM 630 O O . GLU A 1 80 ? -4.973 4.186 0.870 1.00 96.25 80 GLU A O 1
ATOM 635 N N . TYR A 1 81 ? -4.882 4.252 -1.376 1.00 96.31 81 TYR A N 1
ATOM 636 C CA . TYR A 1 81 ? -5.210 5.657 -1.513 1.00 96.31 81 TYR A CA 1
ATOM 637 C C . TYR A 1 81 ? -6.640 5.816 -2.061 1.00 96.31 81 TYR A C 1
ATOM 639 O O . TYR A 1 81 ? -7.107 4.951 -2.807 1.00 96.31 81 TYR A O 1
ATOM 647 N N . PRO A 1 82 ? -7.332 6.929 -1.749 1.00 94.62 82 PRO A N 1
ATOM 648 C CA . PRO A 1 82 ? -8.690 7.190 -2.239 1.00 94.62 82 PRO A CA 1
ATOM 649 C C . PRO A 1 82 ? -8.822 7.242 -3.767 1.00 94.62 82 PRO A C 1
ATOM 651 O O . PRO A 1 82 ? -9.893 6.986 -4.304 1.00 94.62 82 PRO A O 1
ATOM 654 N N . ASP A 1 83 ? -7.737 7.561 -4.476 1.00 91.75 83 ASP A N 1
ATOM 655 C CA . ASP A 1 83 ? -7.678 7.585 -5.943 1.00 91.75 83 ASP A CA 1
ATOM 656 C C . ASP A 1 83 ? -7.641 6.178 -6.574 1.00 91.75 83 ASP A C 1
ATOM 658 O O . ASP A 1 83 ? -7.593 6.061 -7.799 1.00 91.75 83 ASP A O 1
ATOM 662 N N . GLY A 1 84 ? -7.629 5.121 -5.752 1.00 90.75 84 GLY A N 1
ATOM 663 C CA . GLY A 1 84 ? -7.494 3.723 -6.156 1.00 90.75 84 GLY A CA 1
ATOM 664 C C . GLY A 1 84 ? -6.045 3.258 -6.324 1.00 90.75 84 GLY A C 1
ATOM 665 O O . GLY A 1 84 ? -5.815 2.093 -6.646 1.00 90.75 84 GLY A O 1
ATOM 666 N N . THR A 1 85 ? -5.053 4.129 -6.107 1.00 92.25 85 THR A N 1
ATOM 667 C CA . THR A 1 85 ? -3.645 3.727 -6.112 1.00 92.25 85 THR A CA 1
ATOM 668 C C . THR A 1 85 ? -3.364 2.831 -4.904 1.00 92.25 85 THR A C 1
ATOM 670 O O . THR A 1 85 ? -3.778 3.114 -3.781 1.00 92.25 85 THR A O 1
ATOM 673 N N . VAL A 1 86 ? -2.609 1.753 -5.108 1.00 94.81 86 VAL A N 1
ATOM 674 C CA . VAL A 1 86 ? -2.194 0.826 -4.051 1.00 94.81 86 VAL A CA 1
ATOM 675 C C . VAL A 1 86 ? -0.680 0.670 -4.077 1.00 94.81 86 VAL A C 1
ATOM 677 O O . VAL A 1 86 ? -0.089 0.420 -5.127 1.00 94.81 86 VAL A O 1
ATOM 680 N N . LYS A 1 87 ? -0.036 0.802 -2.917 1.00 94.00 87 LYS A N 1
ATOM 681 C CA . LYS A 1 87 ? 1.393 0.533 -2.734 1.00 94.00 87 LYS A CA 1
ATOM 682 C C . LYS A 1 87 ? 1.596 -0.662 -1.821 1.00 94.00 87 LYS A C 1
ATOM 684 O O . LYS A 1 87 ? 1.077 -0.654 -0.713 1.00 94.00 87 LYS A O 1
ATOM 689 N N . LEU A 1 88 ? 2.372 -1.647 -2.256 1.00 94.44 88 LEU A N 1
ATOM 690 C CA . LEU A 1 88 ? 2.781 -2.793 -1.451 1.00 94.44 88 LEU A CA 1
ATOM 691 C C . LEU A 1 88 ? 4.287 -2.712 -1.211 1.00 94.44 88 LEU A C 1
ATOM 693 O O . LEU A 1 88 ? 5.050 -2.440 -2.135 1.00 94.44 88 LEU A O 1
ATOM 697 N N . ILE A 1 89 ? 4.699 -2.929 0.032 1.00 93.75 89 ILE A N 1
ATOM 698 C CA . ILE A 1 89 ? 6.095 -3.029 0.448 1.00 93.75 89 ILE A CA 1
ATOM 699 C C . ILE A 1 89 ? 6.263 -4.392 1.112 1.00 93.75 89 ILE A C 1
ATOM 701 O O . ILE A 1 89 ? 5.674 -4.648 2.164 1.00 93.75 89 ILE A O 1
ATOM 705 N N . TYR A 1 90 ? 7.036 -5.264 0.480 1.00 91.75 90 TYR A N 1
ATOM 706 C CA . TYR A 1 90 ? 7.299 -6.624 0.945 1.00 91.75 90 TYR A CA 1
ATOM 707 C C . TYR A 1 90 ? 8.503 -6.651 1.913 1.00 91.75 90 TYR A C 1
ATOM 709 O O . TYR A 1 90 ? 9.284 -5.695 1.967 1.00 91.75 90 TYR A O 1
ATOM 717 N N . LEU A 1 91 ? 8.675 -7.725 2.703 1.00 88.94 91 LEU A N 1
ATOM 718 C CA . LEU A 1 91 ? 9.825 -7.842 3.632 1.00 88.94 91 LEU A CA 1
ATOM 719 C C . LEU A 1 91 ? 11.175 -7.900 2.914 1.00 88.94 91 LEU A C 1
ATOM 721 O O . LEU A 1 91 ? 12.193 -7.451 3.443 1.00 88.94 91 LEU A O 1
ATOM 725 N N . ASP A 1 92 ? 11.187 -8.438 1.699 1.00 84.88 92 ASP A N 1
ATOM 726 C CA . ASP A 1 92 ? 12.359 -8.464 0.830 1.00 84.88 92 ASP A CA 1
ATOM 727 C C . ASP A 1 92 ? 12.727 -7.071 0.289 1.00 84.88 92 ASP A C 1
ATOM 729 O O . ASP A 1 92 ? 13.739 -6.953 -0.391 1.00 84.88 92 ASP A O 1
ATOM 733 N N . GLY A 1 93 ? 11.975 -6.019 0.639 1.00 85.44 93 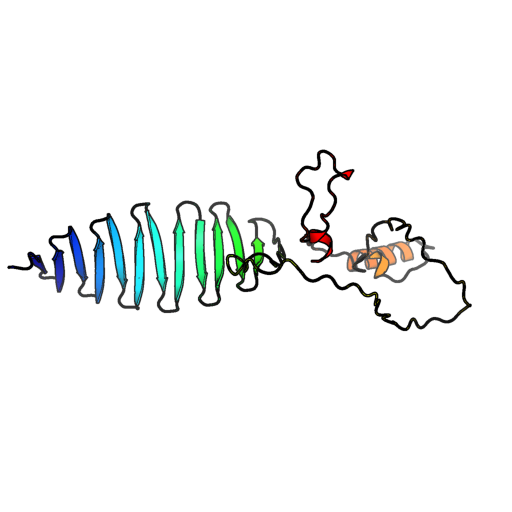GLY A N 1
ATOM 734 C CA . GLY A 1 93 ? 12.177 -4.620 0.262 1.00 85.44 93 GLY A CA 1
ATOM 735 C C . GLY A 1 93 ? 11.705 -4.254 -1.140 1.00 85.44 93 GLY A C 1
ATOM 736 O O . GLY A 1 93 ? 11.787 -3.073 -1.492 1.00 85.44 93 GLY A O 1
ATOM 737 N N . THR A 1 94 ? 11.183 -5.208 -1.912 1.00 86.00 94 THR A N 1
ATOM 738 C CA . THR A 1 94 ? 10.542 -4.908 -3.189 1.00 86.00 94 THR A CA 1
ATOM 739 C C . THR A 1 94 ? 9.282 -4.080 -2.946 1.00 86.00 94 THR A C 1
ATOM 741 O O . THR A 1 94 ? 8.547 -4.251 -1.966 1.00 86.00 94 THR A O 1
ATOM 744 N N . GLN A 1 95 ? 9.054 -3.116 -3.835 1.00 90.50 95 GLN A N 1
ATOM 745 C CA . GLN A 1 95 ? 7.928 -2.196 -3.777 1.00 90.50 95 GLN A CA 1
ATOM 746 C C . GLN A 1 95 ? 7.110 -2.285 -5.051 1.00 90.50 95 GLN A C 1
ATOM 748 O O . GLN A 1 95 ? 7.614 -2.074 -6.153 1.00 90.50 95 GLN A O 1
ATOM 753 N N . GLU A 1 96 ? 5.815 -2.487 -4.892 1.00 89.94 96 GLU A N 1
ATOM 754 C CA . GLU A 1 96 ? 4.857 -2.474 -5.981 1.00 89.94 96 GLU A CA 1
ATOM 755 C C . GLU A 1 96 ? 3.947 -1.256 -5.844 1.00 89.94 96 GLU A C 1
ATOM 757 O O . GLU A 1 96 ? 3.429 -0.970 -4.772 1.00 89.94 96 GLU A O 1
ATOM 762 N N . THR A 1 97 ? 3.745 -0.505 -6.922 1.00 92.19 97 THR A N 1
ATOM 763 C CA . THR A 1 97 ? 2.716 0.536 -7.010 1.00 92.19 97 THR A CA 1
ATOM 764 C C . THR A 1 97 ? 1.767 0.187 -8.143 1.00 92.19 97 THR A C 1
ATOM 766 O O . THR A 1 97 ? 2.173 0.194 -9.304 1.00 92.19 97 THR A O 1
ATOM 769 N N . ARG A 1 98 ? 0.512 -0.097 -7.807 1.00 89.94 98 ARG A N 1
ATOM 770 C CA . ARG A 1 98 ? -0.592 -0.279 -8.749 1.00 89.94 98 ARG A CA 1
ATOM 771 C C . ARG A 1 98 ? -1.370 1.022 -8.812 1.00 89.94 98 ARG A C 1
ATOM 773 O O . ARG A 1 98 ? -1.853 1.495 -7.791 1.00 89.94 98 ARG A O 1
ATOM 780 N N . TYR A 1 99 ? -1.448 1.621 -9.985 1.00 88.81 99 TYR A N 1
ATOM 781 C CA . TYR A 1 99 ? -2.231 2.827 -10.214 1.00 88.81 99 TYR A CA 1
ATOM 7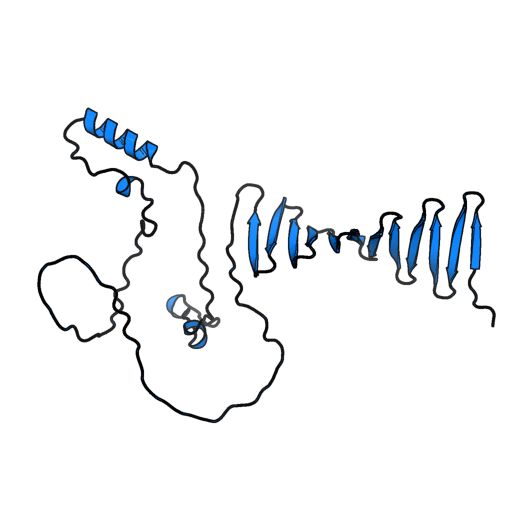82 C C . TYR A 1 99 ? -3.663 2.448 -10.596 1.00 88.81 99 TYR A C 1
ATOM 784 O O . TYR A 1 99 ? -3.898 1.383 -11.166 1.00 88.81 99 TYR A O 1
ATOM 792 N N . SER A 1 100 ? -4.613 3.350 -10.360 1.00 85.75 100 SER A N 1
ATOM 793 C CA . SER A 1 100 ? -6.024 3.142 -10.717 1.00 85.75 100 SER A CA 1
ATOM 794 C C . SER A 1 100 ? -6.274 2.955 -12.216 1.00 85.75 100 SER A C 1
ATOM 796 O O . SER A 1 100 ? -7.257 2.337 -12.606 1.00 85.75 100 SER A O 1
ATOM 798 N N . ASN A 1 101 ? -5.356 3.411 -13.071 1.00 80.06 101 ASN A N 1
ATOM 799 C CA . ASN A 1 101 ? -5.395 3.186 -14.520 1.00 80.06 101 ASN A CA 1
ATOM 800 C C . ASN A 1 101 ? -4.837 1.815 -14.964 1.00 80.06 101 ASN A C 1
ATOM 802 O O . ASN A 1 101 ? -4.564 1.625 -16.149 1.00 80.06 101 ASN A O 1
ATOM 806 N N . GLY A 1 102 ? -4.588 0.892 -14.031 1.00 77.81 102 GLY A N 1
ATOM 807 C CA . GLY A 1 102 ? -4.052 -0.444 -14.306 1.00 77.81 102 GLY A CA 1
ATOM 808 C C . GLY A 1 102 ? -2.537 -0.495 -14.527 1.00 77.81 102 GLY A C 1
ATOM 809 O O . GLY A 1 102 ? -1.979 -1.585 -14.633 1.00 77.81 102 GLY A O 1
ATOM 810 N N . ARG A 1 103 ? -1.842 0.654 -14.561 1.00 78.56 103 ARG A N 1
ATOM 811 C CA . ARG A 1 103 ? -0.376 0.688 -14.631 1.00 78.56 103 ARG A CA 1
ATOM 812 C C . ARG A 1 103 ? 0.205 0.102 -13.349 1.00 78.56 103 ARG A C 1
ATOM 814 O O . ARG A 1 103 ? -0.185 0.491 -12.252 1.00 78.56 103 ARG A O 1
ATOM 821 N N . ILE A 1 104 ? 1.215 -0.747 -13.486 1.00 83.38 104 ILE A N 1
ATOM 822 C CA . ILE A 1 104 ? 1.990 -1.255 -12.352 1.00 83.38 104 ILE A CA 1
ATOM 823 C C . ILE A 1 104 ? 3.407 -0.667 -12.410 1.00 83.38 104 ILE A C 1
ATOM 825 O O . ILE A 1 104 ? 3.903 -0.244 -13.454 1.00 83.38 104 ILE A O 1
ATOM 829 N N . ARG A 1 105 ? 4.056 -0.517 -11.261 1.00 82.00 105 ARG A N 1
ATOM 830 C CA . ARG A 1 105 ? 5.473 -0.170 -11.156 1.00 82.00 105 ARG A CA 1
ATOM 831 C C . ARG A 1 105 ? 6.081 -1.005 -10.043 1.00 82.00 105 ARG A C 1
ATOM 833 O O . ARG A 1 105 ? 5.674 -0.859 -8.899 1.00 82.00 105 ARG A O 1
ATOM 840 N N . LEU A 1 106 ? 7.064 -1.826 -10.389 1.00 84.31 106 LEU A N 1
ATOM 841 C CA . LEU A 1 106 ? 7.787 -2.696 -9.466 1.00 84.31 106 LEU A CA 1
ATOM 842 C C . LEU A 1 106 ? 9.213 -2.178 -9.302 1.00 84.31 106 LEU A C 1
ATOM 844 O O . LEU A 1 106 ? 9.915 -2.023 -10.293 1.00 84.31 106 LEU A O 1
ATOM 848 N N . LYS A 1 107 ? 9.619 -1.860 -8.077 1.00 80.75 107 LYS A N 1
ATOM 849 C CA . LYS A 1 107 ? 10.983 -1.453 -7.738 1.00 80.75 107 LYS A CA 1
ATOM 850 C C . LYS A 1 107 ? 11.591 -2.514 -6.838 1.00 80.75 107 LYS A C 1
ATOM 852 O O . LYS A 1 107 ? 11.053 -2.745 -5.759 1.00 80.75 107 LYS A O 1
ATOM 857 N N . ASP A 1 108 ? 12.710 -3.082 -7.245 1.00 80.88 108 ASP A N 1
ATOM 858 C CA . ASP A 1 108 ? 13.490 -3.954 -6.374 1.00 80.88 108 ASP A CA 1
ATOM 859 C C . ASP A 1 108 ? 14.464 -3.125 -5.531 1.00 80.88 108 ASP A C 1
ATOM 861 O O . ASP A 1 108 ? 14.666 -1.932 -5.791 1.00 80.88 108 ASP A O 1
ATOM 865 N N . LYS A 1 109 ? 15.072 -3.755 -4.518 1.00 71.56 109 LYS A N 1
ATOM 866 C CA . LYS A 1 109 ? 16.086 -3.127 -3.652 1.00 71.56 109 LYS A CA 1
ATOM 867 C C . LYS A 1 109 ? 17.229 -2.483 -4.449 1.00 71.56 109 LYS A C 1
ATOM 869 O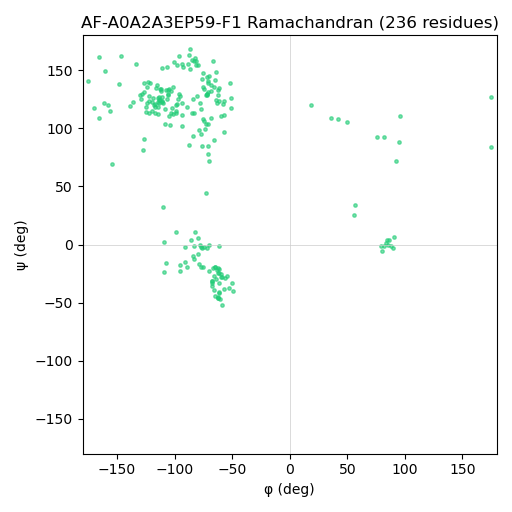 O . LYS A 1 109 ? 17.668 -1.394 -4.087 1.00 71.56 109 LYS A O 1
ATOM 874 N N . ASP A 1 110 ? 17.640 -3.119 -5.548 1.00 62.97 110 ASP A N 1
ATOM 875 C CA . ASP A 1 110 ? 18.851 -2.746 -6.287 1.00 62.97 110 ASP A CA 1
ATOM 876 C C . ASP A 1 110 ? 18.582 -2.056 -7.637 1.00 62.97 110 ASP A C 1
ATOM 878 O O . ASP A 1 110 ? 19.482 -1.423 -8.191 1.00 62.97 110 ASP A O 1
ATOM 882 N N . VAL A 1 111 ? 17.363 -2.134 -8.196 1.00 54.25 111 VAL A N 1
ATOM 883 C CA . VAL A 1 111 ? 17.067 -1.607 -9.543 1.00 54.25 111 VAL A CA 1
ATOM 884 C C . VAL A 1 111 ? 15.630 -1.087 -9.680 1.00 54.25 111 VAL A C 1
ATOM 886 O O . VAL A 1 111 ? 14.646 -1.694 -9.258 1.00 54.25 111 VAL A O 1
ATOM 889 N N . LEU A 1 112 ? 15.502 0.056 -10.363 1.00 47.16 112 LEU A N 1
ATOM 890 C CA . LEU A 1 112 ? 14.234 0.635 -10.796 1.00 47.16 112 LEU A CA 1
ATOM 891 C C . LEU A 1 112 ? 13.676 -0.109 -12.026 1.00 47.16 112 LEU A C 1
ATOM 893 O O . LEU A 1 112 ? 13.844 0.365 -13.153 1.00 47.16 112 LEU A O 1
ATOM 897 N N . LEU A 1 113 ? 12.958 -1.219 -11.839 1.00 51.81 113 LEU A N 1
ATOM 898 C CA . LEU A 1 113 ? 12.072 -1.715 -12.895 1.00 51.81 113 LEU A CA 1
ATOM 899 C C . LEU A 1 113 ? 10.866 -0.758 -13.051 1.00 51.81 113 LEU A C 1
ATOM 901 O O . LEU A 1 113 ? 10.372 -0.118 -12.120 1.00 51.81 113 LEU A O 1
ATOM 905 N N . ILE A 1 114 ? 10.388 -0.580 -14.278 1.00 50.16 114 ILE A N 1
ATOM 906 C CA . ILE A 1 114 ? 9.067 0.001 -14.543 1.00 50.16 114 ILE A CA 1
ATOM 907 C C . ILE A 1 114 ? 8.371 -1.008 -15.446 1.00 50.16 114 ILE A C 1
ATOM 909 O O . ILE A 1 114 ? 8.514 -0.947 -16.663 1.00 50.16 114 ILE A O 1
ATOM 913 N N . LEU A 1 115 ? 7.645 -1.954 -14.852 1.00 51.72 115 LEU A N 1
ATOM 914 C CA . LEU A 1 115 ? 6.803 -2.881 -15.603 1.00 51.72 115 LEU A CA 1
ATOM 915 C C . LEU A 1 115 ? 5.525 -2.164 -16.031 1.00 51.72 115 LEU A C 1
ATOM 917 O O . LEU A 1 115 ? 4.575 -2.078 -15.265 1.00 51.72 115 LEU A O 1
ATOM 921 N N . LEU A 1 116 ? 5.503 -1.621 -17.251 1.00 39.56 116 LEU A N 1
ATOM 922 C CA . LEU A 1 116 ? 4.291 -1.063 -17.852 1.00 39.56 116 LEU A CA 1
ATOM 923 C C . LEU A 1 116 ? 3.326 -2.195 -18.225 1.00 39.56 116 LEU A C 1
ATOM 925 O O . LEU A 1 116 ? 3.203 -2.563 -19.387 1.00 39.56 116 LEU A O 1
ATOM 929 N N . LEU A 1 117 ? 2.623 -2.733 -17.235 1.00 39.09 117 LEU A N 1
ATOM 930 C CA . LEU A 1 117 ? 1.418 -3.508 -17.487 1.00 39.09 117 LEU A CA 1
ATOM 931 C C . LEU A 1 117 ? 0.316 -2.510 -17.853 1.00 39.09 117 LEU A C 1
ATOM 933 O O . LEU A 1 117 ? -0.150 -1.754 -17.007 1.00 39.09 117 LEU A O 1
ATOM 937 N N . LYS A 1 118 ? -0.054 -2.448 -19.134 1.00 33.75 118 LYS A N 1
ATOM 938 C CA . LYS A 1 118 ? -1.345 -1.897 -19.553 1.00 33.75 118 LYS A CA 1
ATOM 939 C C . LYS A 1 118 ? -2.342 -3.044 -19.421 1.00 33.75 118 LYS A C 1
ATOM 941 O O . LYS A 1 118 ? -2.492 -3.838 -20.341 1.00 33.75 118 LYS A O 1
ATOM 946 N N . GLN A 1 119 ? -3.021 -3.159 -18.285 1.00 37.62 119 GLN A N 1
ATOM 947 C CA . GLN A 1 119 ? -4.181 -4.042 -18.225 1.00 37.62 119 GLN A CA 1
ATOM 948 C C . GLN A 1 119 ? -5.325 -3.418 -19.032 1.00 37.62 119 GLN A C 1
ATOM 950 O O . GLN A 1 119 ? -6.016 -2.520 -18.567 1.00 37.62 119 GLN A O 1
ATOM 955 N N . CYS A 1 120 ? -5.556 -3.944 -20.232 1.00 29.92 120 CYS A N 1
ATOM 956 C CA . CYS A 1 120 ? -6.917 -4.296 -20.604 1.00 29.92 120 CYS A CA 1
ATOM 957 C C . CYS A 1 120 ? -7.122 -5.730 -20.102 1.00 29.92 120 CYS A C 1
ATOM 959 O O . CYS A 1 120 ? -6.804 -6.689 -20.796 1.00 29.92 120 CYS A O 1
ATOM 961 N N . CYS A 1 121 ? -7.511 -5.893 -18.836 1.00 27.92 121 CYS A N 1
ATOM 962 C CA . CYS A 1 121 ? -8.044 -7.165 -18.365 1.00 27.92 121 CYS A CA 1
ATOM 963 C C . CYS A 1 121 ? -8.920 -6.934 -17.131 1.00 27.92 121 CYS A C 1
ATOM 965 O O . CYS A 1 121 ? -8.423 -6.553 -16.076 1.00 27.92 121 CYS A O 1
ATOM 967 N N . GLN A 1 122 ? -10.209 -7.229 -17.317 1.00 28.80 122 GLN A N 1
ATOM 968 C CA . GLN A 1 122 ? -11.264 -7.445 -16.320 1.00 28.80 122 GLN A CA 1
ATOM 969 C C . GLN A 1 122 ? -12.126 -6.248 -15.885 1.00 28.80 122 GLN A C 1
ATOM 971 O O . GLN A 1 122 ? -12.139 -5.850 -14.728 1.00 28.80 122 GLN A O 1
ATOM 976 N N . ILE A 1 123 ? -13.008 -5.814 -16.795 1.00 28.31 123 ILE A N 1
ATOM 977 C CA . ILE A 1 123 ? -14.439 -5.681 -16.464 1.00 28.31 123 ILE A CA 1
ATOM 978 C C . ILE A 1 123 ? -15.229 -6.435 -17.537 1.00 28.31 123 ILE A C 1
ATOM 980 O O . ILE A 1 123 ? -15.702 -5.835 -18.488 1.00 28.31 123 ILE A O 1
ATOM 984 N N . GLN A 1 124 ? -15.335 -7.755 -17.406 1.00 29.94 124 GLN A N 1
ATOM 985 C CA . GLN A 1 124 ? -16.467 -8.529 -17.929 1.00 29.94 124 GLN A CA 1
ATOM 986 C C . GLN A 1 124 ? -16.595 -9.807 -17.093 1.00 29.94 124 GLN A C 1
ATOM 988 O O . GLN A 1 124 ? -16.330 -10.915 -17.545 1.00 29.94 124 GLN A O 1
ATOM 993 N N . TYR A 1 125 ? -17.005 -9.639 -15.838 1.00 30.38 125 TYR A N 1
ATOM 994 C CA . TYR A 1 125 ? -17.825 -10.652 -15.191 1.00 30.38 125 TYR A CA 1
ATOM 995 C C . TYR A 1 125 ? -19.255 -10.124 -15.210 1.00 30.38 125 TYR A C 1
ATOM 997 O O . TYR A 1 125 ? -19.549 -9.094 -14.617 1.00 30.38 125 TYR A O 1
ATOM 1005 N N . HIS A 1 126 ? -20.111 -10.872 -15.907 1.00 28.58 126 HIS A N 1
ATOM 1006 C CA . HIS A 1 126 ? -21.568 -10.801 -15.844 1.00 28.58 126 HIS A CA 1
ATOM 1007 C C . HIS A 1 126 ? -22.245 -9.617 -16.562 1.00 28.58 126 HIS A C 1
ATOM 1009 O O . HIS A 1 126 ? -22.465 -8.589 -15.950 1.00 28.58 126 HIS A O 1
ATOM 1015 N N . VAL A 1 127 ? -22.635 -9.806 -17.836 1.00 24.89 127 VAL A N 1
ATOM 1016 C CA . VAL A 1 127 ? -24.017 -9.628 -18.354 1.00 24.89 127 VAL A CA 1
ATOM 1017 C C . VAL A 1 127 ? -24.147 -10.372 -19.708 1.00 24.89 127 VAL A C 1
ATOM 1019 O O . VAL A 1 127 ? -23.388 -10.111 -20.632 1.00 24.89 127 VAL A O 1
ATOM 1022 N N . SER A 1 128 ? -25.103 -11.317 -19.764 1.00 26.98 128 SER A N 1
ATOM 1023 C CA . SER A 1 128 ? -25.833 -11.895 -20.925 1.00 26.98 128 SER A CA 1
ATOM 1024 C C . SER A 1 128 ? -25.018 -12.393 -22.144 1.00 26.98 128 SER A C 1
ATOM 1026 O O . SER A 1 128 ? -24.500 -11.610 -22.925 1.00 26.98 128 SER A O 1
ATOM 1028 N N . LYS A 1 129 ? -24.827 -13.699 -22.396 1.00 35.03 129 LYS A N 1
ATOM 1029 C CA . LYS A 1 129 ? -25.791 -14.648 -23.014 1.00 35.03 129 LYS A CA 1
ATOM 1030 C C . LYS A 1 129 ? -26.931 -13.958 -23.792 1.00 35.03 129 LYS A C 1
ATOM 1032 O O . LYS A 1 129 ? -27.731 -13.296 -23.152 1.00 35.03 129 LYS A O 1
ATOM 1037 N N . ILE A 1 130 ? -27.035 -14.236 -25.106 1.00 30.91 130 ILE A N 1
ATOM 1038 C CA . ILE A 1 130 ? -27.898 -13.637 -26.168 1.00 30.91 130 ILE A CA 1
ATOM 1039 C C . ILE A 1 130 ? -27.094 -12.550 -26.923 1.00 30.91 130 ILE A C 1
ATOM 1041 O O . ILE A 1 130 ? -26.741 -11.553 -26.322 1.00 30.91 130 ILE A O 1
ATOM 1045 N N . LEU A 1 131 ? -26.670 -12.652 -28.187 1.00 30.22 131 LEU A N 1
ATOM 1046 C CA . LEU A 1 131 ? -27.163 -13.364 -29.364 1.00 30.22 131 LEU A CA 1
ATOM 1047 C C . LEU A 1 131 ? -26.038 -14.178 -30.038 1.00 30.22 131 LEU A C 1
ATOM 1049 O O . LEU A 1 131 ? -24.991 -13.641 -30.393 1.00 30.22 131 LEU A O 1
ATOM 1053 N N . LYS A 1 132 ? -26.298 -15.463 -30.287 1.00 33.41 132 LYS A N 1
ATOM 1054 C CA . LYS A 1 132 ? -25.915 -16.077 -31.563 1.00 33.41 132 LYS A CA 1
ATOM 1055 C C . LYS A 1 132 ? -27.074 -15.791 -32.522 1.00 33.41 132 LYS A C 1
ATOM 1057 O O . LYS A 1 132 ? -28.201 -15.675 -32.051 1.00 33.41 132 LYS A O 1
ATOM 1062 N N . ASP A 1 133 ? -26.761 -15.692 -33.808 1.00 34.59 133 ASP A N 1
ATOM 1063 C CA . ASP A 1 133 ? -27.676 -15.497 -34.943 1.00 34.59 133 ASP A CA 1
ATOM 1064 C C . ASP A 1 133 ? -27.849 -14.033 -35.370 1.00 34.59 133 ASP A C 1
ATOM 1066 O O . ASP A 1 133 ? -28.725 -13.328 -34.890 1.00 34.59 133 ASP A O 1
ATOM 1070 N N . VAL A 1 134 ? -26.971 -13.580 -36.273 1.00 32.16 134 VAL A N 1
ATOM 1071 C CA . VAL A 1 134 ? -27.291 -13.040 -37.613 1.00 32.16 134 VAL A CA 1
ATOM 1072 C C . VAL A 1 134 ? -25.957 -12.897 -38.355 1.00 32.16 134 VAL A C 1
ATOM 1074 O O . VAL A 1 134 ? -25.068 -12.162 -37.932 1.00 32.16 134 VAL A O 1
ATOM 1077 N N . GLY A 1 135 ? -25.796 -13.636 -39.453 1.00 33.03 135 GLY A N 1
ATOM 1078 C CA . GLY A 1 135 ? -24.686 -13.436 -40.378 1.00 33.03 135 GLY A CA 1
ATOM 1079 C C . GLY A 1 135 ? -24.917 -12.208 -41.251 1.00 33.03 135 GLY A C 1
ATOM 1080 O O . GLY A 1 135 ? -26.036 -11.989 -41.690 1.00 33.03 135 GLY A O 1
ATOM 1081 N N . PHE A 1 136 ? -23.857 -11.455 -41.539 1.00 31.11 136 PHE A N 1
ATOM 1082 C CA . PHE A 1 136 ? -23.719 -10.630 -42.740 1.00 31.11 136 PHE A CA 1
ATOM 1083 C C . PHE A 1 136 ? -22.226 -10.392 -42.984 1.00 31.11 136 PHE A C 1
ATOM 1085 O O . PHE A 1 136 ? -21.521 -9.859 -42.131 1.00 31.11 136 PHE A O 1
ATOM 1092 N N . GLY A 1 137 ? -21.737 -10.835 -44.142 1.00 28.42 137 GLY A N 1
ATOM 1093 C CA . GLY A 1 137 ? -20.425 -10.450 -44.646 1.00 28.42 137 GLY A CA 1
ATOM 1094 C C . GLY A 1 137 ? -20.477 -9.086 -45.329 1.00 28.42 137 GLY A C 1
ATOM 1095 O O . GLY A 1 137 ? -21.523 -8.704 -45.841 1.00 28.42 137 GLY A O 1
ATOM 1096 N N . ALA A 1 138 ? -19.343 -8.388 -45.372 1.00 30.58 138 ALA A N 1
ATOM 1097 C CA . ALA A 1 138 ? -18.929 -7.544 -46.493 1.00 30.58 138 ALA A CA 1
ATOM 1098 C C . ALA A 1 138 ? -17.515 -6.995 -46.256 1.00 30.58 138 ALA A C 1
ATOM 1100 O O . ALA A 1 138 ? -17.126 -6.628 -45.152 1.00 30.58 138 ALA A O 1
ATOM 1101 N N . LEU A 1 139 ? -16.773 -6.972 -47.356 1.00 35.22 139 LEU A N 1
ATOM 1102 C CA . LEU A 1 139 ? -15.421 -6.478 -47.574 1.00 35.22 139 LEU A CA 1
ATOM 1103 C C . LEU A 1 139 ? -15.324 -4.958 -47.349 1.00 35.22 139 LEU A C 1
ATOM 1105 O O . LEU A 1 139 ? -16.250 -4.230 -47.699 1.00 35.22 139 LEU A O 1
ATOM 1109 N N . GLY A 1 140 ? -14.172 -4.461 -46.887 1.00 28.06 140 GLY A N 1
ATOM 1110 C CA . GLY A 1 140 ? -13.892 -3.021 -46.912 1.00 28.06 140 GLY A CA 1
ATOM 1111 C C . GLY A 1 140 ? -12.587 -2.626 -46.227 1.00 28.06 140 GLY A C 1
ATOM 1112 O O . GLY A 1 140 ? -12.593 -2.240 -45.064 1.00 28.06 140 GLY A O 1
ATOM 1113 N N . GLY A 1 141 ? -11.464 -2.723 -46.943 1.00 29.56 141 GLY A N 1
ATOM 1114 C CA . GLY A 1 141 ? -10.177 -2.182 -46.499 1.00 29.56 141 GLY A CA 1
ATOM 1115 C C . GLY A 1 141 ? -10.128 -0.658 -46.635 1.00 29.56 141 GLY A C 1
ATOM 1116 O O . GLY A 1 141 ? -10.527 -0.112 -47.662 1.00 29.56 141 GLY A O 1
ATOM 1117 N N . ALA A 1 142 ? -9.617 0.024 -45.610 1.00 28.97 142 ALA A N 1
ATOM 1118 C CA . ALA A 1 142 ? -9.339 1.457 -45.633 1.00 28.97 142 ALA A CA 1
ATOM 1119 C C . ALA A 1 142 ? -7.874 1.705 -46.041 1.00 28.97 142 ALA A C 1
ATOM 1121 O O . ALA A 1 142 ? -6.954 1.211 -45.389 1.00 28.97 142 ALA A O 1
ATOM 1122 N N . MET A 1 143 ? -7.655 2.465 -47.120 1.00 28.34 143 MET A N 1
ATOM 1123 C CA . MET A 1 143 ? -6.336 2.985 -47.500 1.00 28.34 143 MET A CA 1
ATOM 1124 C C . MET A 1 143 ? -5.977 4.188 -46.622 1.00 28.34 143 MET A C 1
ATOM 1126 O O . MET A 1 143 ? -6.669 5.203 -46.660 1.00 28.34 143 MET A O 1
ATOM 1130 N N . PHE A 1 144 ? -4.860 4.107 -45.899 1.00 30.25 144 PHE A N 1
ATOM 1131 C CA . PHE A 1 144 ? -4.190 5.275 -45.329 1.00 30.25 144 PHE A CA 1
ATOM 1132 C C . PHE A 1 144 ? -2.968 5.606 -46.187 1.00 30.25 144 PHE A C 1
ATOM 1134 O O . PHE A 1 144 ? -2.015 4.832 -46.249 1.00 30.25 144 PHE A O 1
ATOM 1141 N N . PHE A 1 145 ? -3.005 6.754 -46.862 1.00 29.28 145 PHE A N 1
ATOM 1142 C CA . PHE A 1 145 ? -1.843 7.322 -47.538 1.00 29.28 145 PHE A CA 1
ATOM 1143 C C . PHE A 1 145 ? -1.015 8.119 -46.526 1.00 29.28 145 PHE A C 1
ATOM 1145 O O . PHE A 1 145 ? -1.532 9.043 -45.901 1.00 29.28 145 PHE A O 1
ATOM 1152 N N . TYR A 1 146 ? 0.273 7.800 -46.404 1.00 28.97 146 TYR A N 1
ATOM 1153 C CA . TYR A 1 146 ? 1.274 8.734 -45.887 1.00 28.97 146 TYR A CA 1
ATOM 1154 C C . TYR A 1 146 ? 2.119 9.224 -47.071 1.00 28.97 146 TYR A C 1
ATOM 1156 O O . TYR A 1 146 ? 2.593 8.386 -47.842 1.00 28.97 146 TYR A O 1
ATOM 1164 N N . PRO A 1 147 ? 2.307 10.542 -47.253 1.00 33.16 147 PRO A N 1
ATOM 1165 C CA . PRO A 1 147 ? 3.193 11.059 -48.285 1.00 33.16 147 PRO A CA 1
ATOM 1166 C C . PRO A 1 147 ? 4.650 10.793 -47.889 1.00 33.16 147 PRO A C 1
ATOM 1168 O O . PRO A 1 147 ? 5.066 11.089 -46.768 1.00 33.16 147 PRO A O 1
ATOM 1171 N N . ASN A 1 148 ? 5.410 10.211 -48.814 1.00 33.75 148 ASN A N 1
ATOM 1172 C CA . ASN A 1 148 ? 6.852 10.051 -48.712 1.00 33.75 148 ASN A CA 1
ATOM 1173 C C . ASN A 1 148 ? 7.483 11.026 -49.710 1.00 33.75 148 ASN A C 1
ATOM 1175 O O . ASN A 1 148 ? 7.456 10.771 -50.913 1.00 33.75 148 ASN A O 1
ATOM 1179 N N . ASP A 1 149 ? 8.017 12.139 -49.215 1.00 41.97 149 ASP A N 1
ATOM 1180 C CA . ASP A 1 149 ? 8.838 13.039 -50.019 1.00 41.97 149 ASP A CA 1
ATOM 1181 C C . ASP A 1 149 ? 10.238 12.435 -50.129 1.00 41.97 149 ASP A C 1
ATOM 1183 O O . ASP A 1 149 ? 11.048 12.531 -49.208 1.00 41.97 149 ASP A O 1
ATOM 1187 N N . ASN A 1 150 ? 10.494 11.759 -51.245 1.00 39.91 150 ASN A N 1
ATOM 1188 C CA . ASN A 1 150 ? 11.806 11.724 -51.884 1.00 39.91 150 ASN A CA 1
ATOM 1189 C C . ASN A 1 150 ? 11.656 11.173 -53.305 1.00 39.91 150 ASN A C 1
ATOM 1191 O O . ASN A 1 150 ? 11.418 9.982 -53.518 1.00 39.91 150 ASN A O 1
ATOM 1195 N N . ASP A 1 151 ? 11.814 12.072 -54.271 1.00 36.06 151 ASP A N 1
ATOM 1196 C CA . ASP A 1 151 ? 11.920 11.776 -55.692 1.00 36.06 151 ASP A CA 1
ATOM 1197 C C . ASP A 1 151 ? 13.089 10.823 -55.982 1.00 36.06 151 ASP A C 1
ATOM 1199 O O . ASP A 1 151 ? 14.252 11.133 -55.720 1.00 36.06 151 ASP A O 1
ATOM 1203 N N . SER A 1 152 ? 12.798 9.665 -56.579 1.00 33.69 152 SER A N 1
ATOM 1204 C CA . SER A 1 152 ? 13.141 9.376 -57.984 1.00 33.69 152 SER A CA 1
ATOM 1205 C C . SER A 1 152 ? 12.812 7.918 -58.368 1.00 33.69 152 SER A C 1
ATOM 1207 O O . SER A 1 152 ? 13.287 6.967 -57.757 1.00 33.69 152 SER A O 1
ATOM 1209 N N . ASN A 1 153 ? 12.046 7.785 -59.461 1.00 30.92 153 ASN A N 1
ATOM 1210 C CA . ASN A 1 153 ? 11.780 6.597 -60.297 1.00 30.92 153 ASN A CA 1
ATOM 1211 C C . ASN A 1 153 ? 10.714 5.553 -59.878 1.00 30.92 153 ASN A C 1
ATOM 1213 O O . ASN A 1 153 ? 10.971 4.557 -59.213 1.00 30.92 153 ASN A O 1
ATOM 1217 N N . SER A 1 154 ? 9.508 5.802 -60.411 1.00 30.23 154 SER A N 1
ATOM 1218 C CA . SER A 1 154 ? 8.587 4.908 -61.147 1.00 30.23 154 SER A CA 1
ATOM 1219 C C . SER A 1 154 ? 8.459 3.419 -60.771 1.00 30.23 154 SER A C 1
ATOM 1221 O O . SER A 1 154 ? 9.270 2.582 -61.154 1.00 30.23 154 SER A O 1
ATOM 1223 N N . GLN A 1 155 ? 7.295 3.127 -60.180 1.00 33.12 155 GLN A N 1
ATOM 1224 C CA . GLN A 1 155 ? 6.325 2.069 -60.518 1.00 33.12 155 GLN A CA 1
ATOM 1225 C C . GLN A 1 155 ? 6.857 0.674 -60.894 1.00 33.12 155 GLN A C 1
ATOM 1227 O O . GLN A 1 155 ? 7.227 0.426 -62.036 1.00 33.12 155 GLN A O 1
ATOM 1232 N N . PHE A 1 156 ? 6.659 -0.288 -59.987 1.00 27.06 156 PHE A N 1
ATOM 1233 C CA . PHE A 1 156 ? 6.273 -1.651 -60.356 1.00 27.06 156 PHE A CA 1
ATOM 1234 C C . PHE A 1 156 ? 5.162 -2.141 -59.417 1.00 27.06 156 PHE A C 1
ATOM 1236 O O . PHE A 1 156 ? 5.309 -2.151 -58.196 1.00 27.06 156 PHE A O 1
ATOM 1243 N N . LEU A 1 157 ? 4.026 -2.517 -60.009 1.00 32.22 157 LEU A N 1
ATOM 1244 C CA . LEU A 1 157 ? 2.920 -3.220 -59.361 1.00 32.22 157 LEU A CA 1
ATOM 1245 C C . LEU A 1 157 ? 3.425 -4.561 -58.813 1.00 32.22 157 LEU A C 1
ATOM 1247 O O . LEU A 1 157 ? 3.689 -5.479 -59.588 1.00 32.22 157 LEU A O 1
ATOM 1251 N N . HIS A 1 158 ? 3.512 -4.705 -57.490 1.00 31.14 158 HIS A N 1
ATOM 1252 C CA . HIS A 1 158 ? 3.677 -6.014 -56.866 1.00 31.14 158 HIS A CA 1
ATOM 1253 C C . HIS A 1 158 ? 2.342 -6.512 -56.316 1.00 31.14 158 HIS A C 1
ATOM 1255 O O . HIS A 1 158 ? 1.792 -5.993 -55.351 1.00 31.14 158 HIS A O 1
ATOM 1261 N N . THR A 1 159 ? 1.837 -7.574 -56.942 1.00 30.52 159 THR A N 1
ATOM 1262 C CA . THR A 1 159 ? 0.833 -8.475 -56.377 1.00 30.52 159 THR A CA 1
ATOM 1263 C C . THR A 1 159 ? 1.289 -8.927 -54.985 1.00 30.52 159 THR A C 1
ATOM 1265 O O . THR A 1 159 ? 2.332 -9.575 -54.867 1.00 30.52 159 THR A O 1
ATOM 1268 N N . HIS A 1 160 ? 0.534 -8.606 -53.934 1.00 33.62 160 HIS A N 1
ATOM 1269 C CA . HIS A 1 160 ? 0.861 -9.002 -52.563 1.00 33.62 160 HIS A CA 1
ATOM 1270 C C . HIS A 1 160 ? 0.650 -10.512 -52.359 1.00 33.62 160 HIS A C 1
ATOM 1272 O O . HIS A 1 160 ? -0.375 -10.957 -51.852 1.00 33.62 160 HIS A O 1
ATOM 1278 N N . LYS A 1 161 ? 1.656 -11.320 -52.704 1.00 33.19 161 LYS A N 1
ATOM 1279 C CA . LYS A 1 161 ? 1.933 -12.533 -51.932 1.00 33.19 161 LYS A CA 1
ATOM 1280 C C . LYS A 1 161 ? 2.556 -12.052 -50.623 1.00 33.19 161 LYS A C 1
ATOM 1282 O O . LYS A 1 161 ? 3.713 -11.644 -50.626 1.00 33.19 161 LYS A O 1
ATOM 1287 N N . PHE A 1 162 ? 1.801 -12.051 -49.525 1.00 34.16 162 PHE A N 1
ATOM 1288 C CA . PHE A 1 162 ? 2.343 -11.800 -48.185 1.00 34.16 162 PHE A CA 1
ATOM 1289 C C . PHE A 1 162 ? 3.217 -12.988 -47.753 1.00 34.16 162 PHE A C 1
ATOM 1291 O O . PHE A 1 162 ? 2.855 -13.786 -46.897 1.00 34.16 162 PHE A O 1
ATOM 1298 N N . GLY A 1 163 ? 4.392 -13.112 -48.365 1.00 35.09 163 GLY A N 1
ATOM 1299 C CA . GLY A 1 163 ? 5.540 -13.653 -47.665 1.00 35.09 163 GLY A CA 1
ATOM 1300 C C . GLY A 1 163 ? 5.990 -12.559 -46.715 1.00 35.09 163 GLY A C 1
ATOM 1301 O O . GLY A 1 163 ? 6.625 -11.600 -47.147 1.00 35.09 163 GLY A O 1
ATOM 1302 N N . ILE A 1 164 ? 5.616 -12.653 -45.439 1.00 41.75 164 ILE A N 1
ATOM 1303 C CA . ILE A 1 164 ? 6.274 -11.859 -44.404 1.00 41.75 164 ILE A CA 1
ATOM 1304 C C . ILE A 1 164 ? 7.700 -12.403 -44.359 1.00 41.75 164 ILE A C 1
ATOM 1306 O O . ILE A 1 164 ? 7.983 -13.385 -43.677 1.00 41.75 164 ILE A O 1
ATOM 1310 N N . ALA A 1 165 ? 8.594 -11.820 -45.157 1.00 52.41 165 ALA A N 1
ATOM 1311 C CA . ALA A 1 165 ? 10.012 -11.952 -44.902 1.00 52.41 165 ALA A CA 1
ATOM 1312 C C . ALA A 1 165 ? 10.192 -11.426 -43.480 1.00 52.41 165 ALA A C 1
ATOM 1314 O O . ALA A 1 165 ? 9.921 -10.253 -43.225 1.00 52.41 165 ALA A O 1
ATOM 1315 N N . ALA A 1 166 ? 10.525 -12.315 -42.546 1.00 54.81 166 ALA A N 1
ATOM 1316 C CA . ALA A 1 166 ? 10.815 -11.941 -41.176 1.00 54.81 166 ALA A CA 1
ATOM 1317 C C . ALA A 1 166 ? 11.961 -10.924 -41.223 1.00 54.81 166 ALA A C 1
ATOM 1319 O O . ALA A 1 166 ? 13.122 -11.285 -41.402 1.00 54.81 166 ALA A O 1
ATOM 1320 N N . SER A 1 167 ? 11.627 -9.635 -41.166 1.00 67.38 167 SER A N 1
ATOM 1321 C CA . SER A 1 167 ? 12.619 -8.575 -41.127 1.00 67.38 167 SER A CA 1
ATOM 1322 C C . SER A 1 167 ? 13.402 -8.766 -39.839 1.00 67.38 167 SER A C 1
ATOM 1324 O O . SER A 1 167 ? 12.809 -8.797 -38.757 1.00 67.38 167 SER A O 1
ATOM 1326 N N . SER A 1 168 ? 14.717 -8.935 -39.951 1.00 77.81 168 SER A N 1
ATOM 1327 C CA . SER A 1 168 ? 15.598 -9.007 -38.790 1.00 77.81 168 SER A CA 1
ATOM 1328 C C . SER A 1 168 ? 15.354 -7.801 -37.887 1.00 77.81 168 SER A C 1
ATOM 1330 O O . SER A 1 168 ? 15.196 -6.683 -38.377 1.00 77.81 168 SER A O 1
ATOM 1332 N N . TR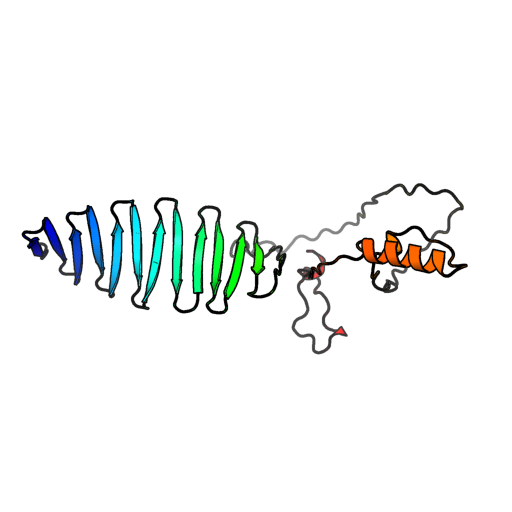P A 1 169 ? 15.337 -8.031 -36.578 1.00 79.31 169 TRP A N 1
ATOM 1333 C CA . TRP A 1 169 ? 15.187 -6.979 -35.579 1.00 79.31 169 TRP A CA 1
ATOM 1334 C C . TRP A 1 169 ? 16.184 -5.829 -35.803 1.00 79.31 169 TRP A C 1
ATOM 1336 O O . TRP A 1 169 ? 17.400 -6.047 -35.853 1.00 79.31 169 TRP A O 1
ATOM 1346 N N . ASP A 1 170 ? 15.670 -4.600 -35.899 1.00 80.50 170 ASP A N 1
ATOM 1347 C CA . ASP A 1 170 ? 16.500 -3.397 -35.897 1.00 80.50 170 ASP A CA 1
ATOM 1348 C C . ASP A 1 170 ? 16.987 -3.124 -34.468 1.00 80.50 170 ASP A C 1
ATOM 1350 O O . ASP A 1 170 ? 16.232 -2.710 -33.588 1.00 80.50 170 ASP A O 1
ATOM 1354 N N . HIS A 1 171 ? 18.275 -3.359 -34.226 1.00 81.00 171 HIS A N 1
ATOM 1355 C CA . HIS A 1 171 ? 18.882 -3.165 -32.909 1.00 81.00 171 HIS A CA 1
ATOM 1356 C C . HIS A 1 171 ? 18.913 -1.692 -32.487 1.00 81.00 171 HIS A C 1
ATOM 1358 O O . HIS A 1 171 ? 19.003 -1.410 -31.295 1.00 81.00 171 HIS A O 1
ATOM 1364 N N . ASN A 1 172 ? 18.799 -0.769 -33.444 1.00 85.25 172 ASN A N 1
ATOM 1365 C CA . ASN A 1 172 ? 18.731 0.666 -33.214 1.00 85.25 172 ASN A CA 1
ATOM 1366 C C . ASN A 1 172 ? 17.328 1.219 -33.528 1.00 85.25 172 ASN A C 1
ATOM 1368 O O . ASN A 1 172 ? 17.193 2.369 -33.951 1.00 85.25 172 ASN A O 1
ATOM 1372 N N . TRP A 1 173 ? 16.276 0.417 -33.311 1.00 83.19 173 TRP A N 1
ATOM 1373 C CA . TRP A 1 173 ? 14.880 0.817 -33.546 1.00 83.19 173 TRP A CA 1
ATOM 1374 C C . TRP A 1 173 ? 14.482 2.110 -32.811 1.00 83.19 173 TRP A C 1
ATOM 1376 O O . TRP A 1 173 ? 13.599 2.838 -33.263 1.00 83.19 173 TRP A O 1
ATOM 1386 N N . ASP A 1 174 ? 15.132 2.419 -31.685 1.00 81.62 174 ASP A N 1
ATOM 1387 C CA . ASP A 1 174 ? 14.898 3.628 -30.893 1.00 81.62 174 ASP A CA 1
ATOM 1388 C C . ASP A 1 174 ? 15.791 4.816 -31.300 1.00 81.62 174 ASP A C 1
ATOM 1390 O O . ASP A 1 174 ? 15.630 5.918 -30.766 1.00 81.62 174 ASP A O 1
ATOM 1394 N N . ARG A 1 175 ? 16.693 4.609 -32.270 1.00 83.19 175 ARG A N 1
ATOM 1395 C CA . ARG A 1 175 ? 17.659 5.579 -32.808 1.00 83.19 175 ARG A CA 1
ATOM 1396 C C . ARG A 1 175 ? 18.573 6.187 -31.740 1.00 83.19 175 ARG A C 1
ATOM 1398 O O . ARG A 1 175 ? 18.925 7.366 -31.825 1.00 83.19 175 ARG A O 1
ATOM 1405 N N . ARG A 1 176 ? 18.933 5.413 -30.710 1.00 82.38 176 ARG A N 1
ATOM 1406 C CA . ARG A 1 176 ? 19.790 5.865 -29.597 1.00 82.38 176 ARG A CA 1
ATOM 1407 C C . ARG A 1 176 ? 21.192 5.270 -29.591 1.00 82.38 176 ARG A C 1
ATOM 1409 O O . ARG A 1 176 ? 21.962 5.603 -28.691 1.00 82.38 176 ARG A O 1
ATOM 1416 N N . ASP A 1 177 ? 21.555 4.444 -30.571 1.00 87.38 177 ASP A N 1
ATOM 1417 C CA . ASP A 1 177 ? 22.925 3.948 -30.714 1.00 87.38 177 ASP A CA 1
ATOM 1418 C C . ASP A 1 177 ? 23.892 5.146 -30.835 1.00 87.38 177 ASP A C 1
ATOM 1420 O O . ASP A 1 177 ? 23.723 5.970 -31.745 1.00 87.38 177 ASP A O 1
ATOM 1424 N N . PRO A 1 178 ? 24.918 5.261 -29.968 1.00 89.69 178 PRO A N 1
ATOM 1425 C CA . PRO A 1 178 ? 25.907 6.337 -30.019 1.00 89.69 178 PRO A CA 1
ATOM 1426 C C . PRO A 1 178 ? 26.522 6.549 -31.404 1.00 89.69 178 PRO A C 1
ATOM 1428 O O . PRO A 1 178 ? 26.793 7.690 -31.778 1.00 89.69 178 PRO A O 1
ATOM 1431 N N . LYS A 1 179 ? 26.692 5.481 -32.196 1.00 87.69 179 LYS A N 1
ATOM 1432 C CA . LYS A 1 179 ? 27.220 5.566 -33.566 1.00 87.69 179 LYS A CA 1
ATOM 1433 C C . LYS A 1 179 ? 26.277 6.281 -34.527 1.00 87.69 179 LYS A C 1
ATOM 1435 O O . LYS A 1 179 ? 26.752 6.946 -35.439 1.00 87.69 179 LYS A O 1
ATOM 1440 N N . SER A 1 180 ? 24.966 6.180 -34.310 1.00 87.62 180 SER A N 1
ATOM 1441 C CA . SER A 1 180 ? 23.957 6.884 -35.112 1.00 87.62 180 SER A CA 1
ATOM 1442 C C . SER A 1 180 ? 23.826 8.369 -34.750 1.00 87.62 180 SER A C 1
ATOM 1444 O O . SER A 1 180 ? 23.344 9.163 -35.553 1.00 87.62 180 SER A O 1
ATOM 1446 N N . LEU A 1 181 ? 24.295 8.762 -33.559 1.00 87.62 181 LEU A N 1
ATOM 1447 C CA . LEU A 1 181 ? 24.233 10.138 -33.050 1.00 87.62 181 LEU A CA 1
ATOM 1448 C C . LEU A 1 181 ? 25.472 10.979 -33.395 1.00 87.62 181 LEU A C 1
ATOM 1450 O O . LEU A 1 181 ? 25.449 12.204 -33.243 1.00 87.62 181 LEU A O 1
ATOM 1454 N N . VAL A 1 182 ? 26.565 10.339 -33.813 1.00 90.06 182 VAL A N 1
ATOM 1455 C CA . VAL A 1 182 ? 27.810 11.002 -34.217 1.00 90.06 182 VAL A CA 1
ATOM 1456 C C . VAL A 1 182 ? 27.874 11.046 -35.740 1.00 90.06 182 VAL A C 1
ATOM 1458 O O . VAL A 1 182 ? 27.594 10.059 -36.414 1.00 90.06 182 VAL A O 1
ATOM 1461 N N . LYS A 1 183 ? 28.252 12.199 -36.303 1.00 86.19 183 LYS A N 1
ATOM 1462 C CA . LYS A 1 183 ? 28.409 12.331 -37.755 1.00 86.19 183 LYS A CA 1
ATOM 1463 C C . LYS A 1 183 ? 29.496 11.364 -38.249 1.00 86.19 183 LYS A C 1
ATOM 1465 O O . LYS A 1 183 ? 30.566 11.318 -37.640 1.00 86.19 183 LYS A O 1
ATOM 1470 N N . PRO A 1 184 ? 29.263 10.626 -39.347 1.00 84.56 184 PRO A N 1
ATOM 1471 C CA . PRO A 1 184 ? 30.279 9.746 -39.901 1.00 84.56 184 PRO A CA 1
ATOM 1472 C C . PRO A 1 184 ? 31.488 10.571 -40.354 1.00 84.56 184 PRO A C 1
ATOM 1474 O O . PRO A 1 184 ? 31.350 11.552 -41.085 1.00 84.56 184 PRO A O 1
ATOM 1477 N N . MET A 1 185 ? 32.673 10.167 -39.906 1.00 81.94 185 MET A N 1
ATOM 1478 C CA . MET A 1 185 ? 33.953 10.784 -40.243 1.00 81.94 185 MET A CA 1
ATOM 1479 C C . MET A 1 185 ? 34.891 9.699 -40.768 1.00 81.94 185 MET A C 1
ATOM 1481 O O . MET A 1 185 ? 34.913 8.587 -40.241 1.00 81.94 185 MET A O 1
ATOM 1485 N N . LYS A 1 186 ? 35.659 10.005 -41.817 1.00 83.81 186 LYS A N 1
ATOM 1486 C CA . LYS A 1 186 ? 36.704 9.099 -42.304 1.00 83.81 186 LYS A CA 1
ATOM 1487 C C . LYS A 1 186 ? 37.868 9.120 -41.315 1.00 83.81 186 LYS A C 1
ATOM 1489 O O . LYS A 1 186 ? 38.331 10.195 -40.952 1.00 83.81 186 LYS A O 1
ATOM 1494 N N . ILE A 1 187 ? 38.311 7.945 -40.878 1.00 83.69 187 ILE A N 1
ATOM 1495 C CA . ILE A 1 187 ? 39.452 7.804 -39.971 1.00 83.69 187 ILE A CA 1
ATOM 1496 C C . ILE A 1 187 ? 40.694 7.588 -40.834 1.00 83.69 187 ILE A C 1
ATOM 1498 O O . ILE A 1 187 ? 40.899 6.510 -41.382 1.00 83.69 187 ILE A O 1
ATOM 1502 N N . ASP A 1 188 ? 41.474 8.644 -40.996 1.00 87.75 188 ASP A N 1
ATOM 1503 C CA . ASP A 1 188 ? 42.706 8.706 -41.786 1.00 87.75 188 ASP A CA 1
ATOM 1504 C C . ASP A 1 188 ? 43.963 8.824 -40.906 1.00 87.75 188 ASP A C 1
ATOM 1506 O O . ASP A 1 188 ? 45.051 8.443 -41.329 1.00 87.75 188 ASP A O 1
ATOM 1510 N N . ASN A 1 189 ? 43.828 9.322 -39.675 1.00 91.38 189 ASN A N 1
ATOM 1511 C CA . ASN A 1 189 ? 44.920 9.492 -38.721 1.00 91.38 189 ASN A CA 1
ATOM 1512 C C . ASN A 1 189 ? 44.460 9.274 -37.264 1.00 91.38 189 ASN A C 1
ATOM 1514 O O . ASN A 1 189 ? 43.271 9.314 -36.934 1.00 91.38 189 ASN A O 1
ATOM 1518 N N . GLU A 1 190 ? 45.428 9.040 -36.375 1.00 89.06 190 GLU A N 1
ATOM 1519 C CA . GLU A 1 190 ? 45.187 8.716 -34.960 1.00 89.06 190 GLU A CA 1
ATOM 1520 C C . GLU A 1 190 ? 44.462 9.850 -34.213 1.00 89.06 190 GLU A C 1
ATOM 1522 O O . GLU A 1 190 ? 43.608 9.610 -33.358 1.00 89.06 190 GLU A O 1
ATOM 1527 N N . SER A 1 191 ? 44.730 11.103 -34.593 1.00 87.25 191 SER A N 1
ATOM 1528 C CA . SER A 1 191 ? 44.033 12.274 -34.049 1.00 87.25 191 SER A CA 1
ATOM 1529 C C . SER A 1 191 ? 42.526 12.222 -34.336 1.00 87.25 191 SER A C 1
ATOM 1531 O O . SER A 1 191 ? 41.710 12.375 -33.420 1.00 87.25 191 SER A O 1
ATOM 1533 N N . ASN A 1 192 ? 42.141 11.917 -35.580 1.00 86.69 192 ASN A N 1
ATOM 1534 C CA . ASN A 1 192 ? 40.739 11.801 -35.973 1.00 86.69 192 ASN A CA 1
ATOM 1535 C C . ASN A 1 192 ? 40.062 10.592 -35.316 1.00 86.69 192 ASN A C 1
ATOM 1537 O O . ASN A 1 192 ? 38.908 10.690 -34.890 1.00 86.69 192 ASN A O 1
ATOM 1541 N N . GLN A 1 193 ? 40.784 9.484 -35.129 1.00 87.88 193 GLN A N 1
ATOM 1542 C CA . GLN A 1 193 ? 40.277 8.337 -34.375 1.00 87.88 193 GLN A CA 1
ATOM 1543 C C . GLN A 1 193 ? 39.978 8.699 -32.912 1.00 87.88 193 GLN A C 1
ATOM 1545 O O . GLN A 1 193 ? 38.903 8.386 -32.396 1.00 87.88 193 GLN A O 1
ATOM 1550 N N . ASN A 1 194 ? 40.892 9.412 -32.252 1.00 89.88 194 ASN A N 1
ATOM 1551 C CA . ASN A 1 194 ? 40.727 9.842 -30.865 1.00 89.88 194 ASN A CA 1
ATOM 1552 C C . ASN A 1 194 ? 39.574 10.841 -30.702 1.00 89.88 194 ASN A C 1
ATOM 1554 O O . ASN A 1 194 ? 38.791 10.737 -29.752 1.00 89.88 194 ASN A O 1
ATOM 1558 N N . LEU A 1 195 ? 39.411 11.769 -31.650 1.00 90.50 195 LEU A N 1
ATOM 1559 C CA . LEU A 1 195 ? 38.283 12.698 -31.674 1.00 90.50 195 LEU A CA 1
ATOM 1560 C C . LEU A 1 195 ? 36.945 11.960 -31.823 1.00 90.50 195 LEU A C 1
ATOM 1562 O O . LEU A 1 195 ? 36.004 12.242 -31.077 1.00 90.50 195 LEU A O 1
ATOM 1566 N N . TYR A 1 196 ? 36.873 10.989 -32.737 1.00 89.44 196 TYR A N 1
ATOM 1567 C CA . TYR A 1 196 ? 35.681 10.167 -32.950 1.00 89.44 196 TYR A CA 1
ATOM 1568 C C . TYR A 1 196 ? 35.327 9.341 -31.706 1.00 89.44 196 TYR A C 1
ATOM 1570 O O . TYR A 1 196 ? 34.186 9.370 -31.244 1.00 89.44 196 TYR A O 1
ATOM 1578 N N . ASN A 1 197 ? 36.314 8.683 -31.093 1.00 89.69 197 ASN A N 1
ATOM 1579 C CA . ASN A 1 197 ? 36.121 7.904 -29.868 1.00 89.69 197 ASN A CA 1
ATOM 1580 C C . ASN A 1 197 ? 35.627 8.777 -28.708 1.00 89.69 197 ASN A C 1
ATOM 1582 O O . ASN A 1 197 ? 34.706 8.391 -27.987 1.00 89.69 197 ASN A O 1
ATOM 1586 N N . LYS A 1 198 ? 36.172 9.990 -28.557 1.00 91.62 198 LYS A N 1
ATOM 1587 C CA . LYS A 1 198 ? 35.712 10.955 -27.549 1.00 91.62 198 LYS A CA 1
ATOM 1588 C C . LYS A 1 198 ? 34.253 11.358 -27.774 1.00 91.62 198 LYS A C 1
ATOM 1590 O O . LYS A 1 198 ? 33.482 11.437 -26.816 1.00 91.62 198 LYS A O 1
ATOM 1595 N N . GLN A 1 199 ? 33.861 11.588 -29.028 1.00 90.75 199 GLN A N 1
ATOM 1596 C CA . GLN A 1 199 ? 32.476 11.892 -29.384 1.00 90.75 199 GLN A CA 1
ATOM 1597 C C . GLN A 1 199 ? 31.550 10.706 -29.094 1.00 90.75 199 GLN A C 1
ATOM 1599 O O . GLN A 1 199 ? 30.517 10.912 -28.462 1.00 90.75 199 GLN A O 1
ATOM 1604 N N . LEU A 1 200 ? 31.935 9.476 -29.449 1.00 90.25 200 LEU A N 1
ATOM 1605 C CA . LEU A 1 200 ? 31.157 8.275 -29.134 1.00 90.25 200 LEU A CA 1
ATOM 1606 C C . LEU A 1 200 ? 30.951 8.110 -27.628 1.00 90.25 200 LEU A C 1
ATOM 1608 O O . LEU A 1 200 ? 29.811 8.026 -27.184 1.00 90.25 200 LEU A O 1
ATOM 1612 N N . ILE A 1 201 ? 32.024 8.163 -26.834 1.00 89.25 201 ILE A N 1
ATOM 1613 C CA . ILE A 1 201 ? 31.953 8.048 -25.368 1.00 89.25 201 ILE A CA 1
ATOM 1614 C C . ILE A 1 201 ? 31.037 9.125 -24.775 1.00 89.25 201 ILE A C 1
ATOM 1616 O O . ILE A 1 201 ? 30.281 8.847 -23.847 1.00 89.25 201 ILE A O 1
ATOM 1620 N N . SER A 1 202 ? 31.060 10.346 -25.324 1.00 90.69 202 SER A N 1
ATOM 1621 C CA . SER A 1 202 ? 30.176 11.428 -24.871 1.00 90.69 202 SER A CA 1
ATOM 1622 C C . SER A 1 202 ? 28.690 11.163 -25.144 1.00 90.69 202 SER A C 1
ATOM 1624 O O . SER A 1 202 ? 27.839 11.695 -24.432 1.00 90.69 202 SER A O 1
ATOM 1626 N N . LYS A 1 203 ? 28.374 10.369 -26.176 1.00 90.31 203 LYS A N 1
ATOM 1627 C CA . LYS A 1 203 ? 27.005 10.011 -26.571 1.00 90.31 203 LYS A CA 1
ATOM 1628 C C . LYS A 1 203 ? 26.542 8.678 -25.986 1.00 90.31 203 LYS A C 1
ATOM 1630 O O . LYS A 1 203 ? 25.339 8.445 -25.930 1.00 90.31 203 LYS A O 1
ATOM 1635 N N . THR A 1 204 ? 27.457 7.836 -25.511 1.00 88.88 204 THR A N 1
ATOM 1636 C CA . THR A 1 204 ? 27.125 6.595 -24.808 1.00 88.88 204 THR A CA 1
ATOM 1637 C C . THR A 1 204 ? 26.390 6.889 -23.503 1.00 88.88 204 THR A C 1
ATOM 1639 O O . THR A 1 204 ? 26.871 7.623 -22.637 1.00 88.88 204 THR A O 1
ATOM 1642 N N . ALA A 1 205 ? 25.202 6.301 -23.349 1.00 85.12 205 ALA A N 1
ATOM 1643 C CA . ALA A 1 205 ? 24.425 6.411 -22.124 1.00 85.12 205 ALA A CA 1
ATOM 1644 C C . ALA A 1 205 ? 25.186 5.785 -20.943 1.00 85.12 205 ALA A C 1
ATOM 1646 O O . ALA A 1 205 ? 25.683 4.666 -21.028 1.00 85.12 205 ALA A O 1
ATOM 1647 N N . LYS A 1 206 ? 25.245 6.501 -19.816 1.00 84.19 206 LYS A N 1
ATOM 1648 C CA . LYS A 1 206 ? 25.883 6.017 -18.577 1.00 84.19 206 LYS A CA 1
ATOM 1649 C C . LYS A 1 206 ? 24.971 5.129 -17.726 1.00 84.19 206 LYS A C 1
ATOM 1651 O O . LYS A 1 206 ? 25.436 4.517 -16.774 1.00 84.19 206 LYS A O 1
ATOM 1656 N N . ALA A 1 207 ? 23.679 5.096 -18.042 1.00 78.56 207 ALA A N 1
ATOM 1657 C CA . ALA A 1 207 ? 22.673 4.331 -17.320 1.00 78.56 207 ALA A CA 1
ATOM 1658 C C . ALA A 1 207 ? 21.948 3.395 -18.286 1.00 78.56 207 ALA A C 1
ATOM 1660 O O . ALA A 1 207 ? 21.543 3.816 -19.372 1.00 78.56 207 ALA A O 1
ATOM 1661 N N . VAL A 1 208 ? 21.754 2.147 -17.865 1.00 76.44 208 VAL A N 1
ATOM 1662 C CA . VAL A 1 208 ? 20.979 1.150 -18.608 1.00 76.44 208 VAL A CA 1
ATOM 1663 C C . VAL A 1 208 ? 19.559 1.125 -18.049 1.00 76.44 208 VAL A C 1
ATOM 1665 O O . VAL A 1 208 ? 19.359 1.032 -16.839 1.00 76.44 208 VAL A O 1
ATOM 1668 N N . ARG A 1 209 ? 18.558 1.217 -18.930 1.00 72.25 209 ARG A N 1
ATOM 1669 C CA . ARG A 1 209 ? 17.150 0.983 -18.589 1.00 72.25 209 ARG A CA 1
ATOM 1670 C C . ARG A 1 209 ? 16.662 -0.219 -19.383 1.00 72.25 209 ARG A C 1
ATOM 1672 O O . ARG A 1 209 ? 16.591 -0.154 -20.605 1.00 72.25 209 ARG A O 1
ATOM 1679 N N . HIS A 1 210 ? 16.252 -1.269 -18.685 1.00 74.44 210 HIS A N 1
ATOM 1680 C CA . HIS A 1 210 ? 15.556 -2.389 -19.308 1.00 74.44 210 HIS A CA 1
ATOM 1681 C C . HIS A 1 210 ? 14.096 -1.992 -19.570 1.00 74.44 210 HIS A C 1
ATOM 1683 O O . HIS A 1 210 ? 13.355 -1.674 -18.639 1.00 74.44 210 HIS A O 1
ATOM 1689 N N . ILE A 1 211 ? 13.696 -1.959 -20.844 1.00 70.25 211 ILE A N 1
ATOM 1690 C CA . ILE A 1 211 ? 12.301 -1.785 -21.264 1.00 70.25 211 ILE A CA 1
ATOM 1691 C C . ILE A 1 211 ? 11.811 -3.155 -21.720 1.00 70.25 211 ILE A C 1
ATOM 1693 O O . ILE A 1 211 ? 12.265 -3.663 -22.740 1.00 70.25 211 ILE A O 1
ATOM 1697 N N . ILE A 1 212 ? 10.902 -3.754 -20.957 1.00 73.69 212 ILE A N 1
ATOM 1698 C CA . ILE A 1 212 ? 10.270 -5.025 -21.314 1.00 73.69 212 ILE A CA 1
ATOM 1699 C C . ILE A 1 212 ? 8.907 -4.691 -21.912 1.00 73.69 212 ILE A C 1
ATOM 1701 O O . ILE A 1 212 ? 8.045 -4.133 -21.231 1.00 73.69 212 ILE A O 1
ATOM 1705 N N . LEU A 1 213 ? 8.735 -4.988 -23.199 1.00 66.44 213 LEU A N 1
ATOM 1706 C CA . LEU A 1 213 ? 7.465 -4.830 -23.899 1.00 66.44 213 LEU A CA 1
ATOM 1707 C C . LEU A 1 213 ? 6.726 -6.165 -23.849 1.00 66.44 213 LEU A C 1
ATOM 1709 O O . LEU A 1 213 ? 7.155 -7.137 -24.463 1.00 66.44 213 LEU A O 1
ATOM 1713 N N . ILE A 1 214 ? 5.623 -6.210 -23.109 1.00 67.50 214 ILE A N 1
ATOM 1714 C CA . ILE A 1 214 ? 4.763 -7.391 -23.033 1.00 67.50 214 ILE A CA 1
ATOM 1715 C C . ILE A 1 214 ? 3.605 -7.172 -24.003 1.00 67.50 214 ILE A C 1
ATOM 1717 O O . ILE A 1 214 ? 2.873 -6.188 -23.884 1.00 67.50 214 ILE A O 1
ATOM 1721 N N . ARG A 1 215 ? 3.443 -8.072 -24.979 1.00 64.69 215 ARG A N 1
ATOM 1722 C CA . ARG A 1 215 ? 2.237 -8.100 -25.815 1.00 64.69 215 ARG A CA 1
ATOM 1723 C C . ARG A 1 215 ? 1.129 -8.817 -25.052 1.00 64.69 215 ARG A C 1
ATOM 1725 O O . ARG A 1 215 ? 1.328 -9.938 -24.593 1.00 64.69 215 ARG A O 1
ATOM 1732 N N . HIS A 1 216 ? -0.030 -8.182 -24.945 1.00 58.25 216 HIS A N 1
ATOM 1733 C CA . HIS A 1 216 ? -1.240 -8.827 -24.452 1.00 58.25 216 HIS A CA 1
ATOM 1734 C C . HIS A 1 216 ? -1.910 -9.530 -25.632 1.00 58.25 216 HIS A C 1
ATOM 1736 O O . HIS A 1 216 ? -2.342 -8.876 -26.570 1.00 58.25 216 HIS A O 1
ATOM 1742 N N . GLY A 1 217 ? -1.944 -10.857 -25.604 1.00 65.88 217 GLY A N 1
ATOM 1743 C CA . GLY A 1 217 ? -2.615 -11.672 -26.608 1.00 65.88 217 GLY A CA 1
ATOM 1744 C C . GLY A 1 217 ? -2.873 -13.062 -26.043 1.00 65.88 217 GLY A C 1
ATOM 1745 O O . GLY A 1 217 ? -2.141 -13.524 -25.166 1.00 65.88 217 GLY A O 1
ATOM 1746 N N . GLN A 1 218 ? -3.952 -13.702 -26.482 1.00 68.62 218 GLN A N 1
ATOM 1747 C CA . GLN A 1 218 ? -4.294 -15.052 -26.050 1.00 68.62 218 GLN A CA 1
ATOM 1748 C C . GLN A 1 218 ? -3.507 -16.062 -26.893 1.00 68.62 218 GLN A C 1
ATOM 1750 O O . GLN A 1 218 ? -3.746 -16.181 -28.095 1.00 68.62 218 GLN A O 1
ATOM 1755 N N . TYR A 1 219 ? -2.577 -16.779 -26.264 1.00 74.31 219 TYR A N 1
ATOM 1756 C CA . TYR A 1 219 ? -1.759 -17.819 -26.895 1.00 74.31 219 TYR A CA 1
ATOM 1757 C C . TYR A 1 219 ? -2.387 -19.200 -26.714 1.00 74.31 219 TYR A C 1
ATOM 1759 O O . TYR A 1 219 ? -3.134 -19.429 -25.759 1.00 74.31 219 TYR A O 1
ATOM 1767 N N . ASN A 1 220 ? -2.067 -20.125 -27.617 1.00 75.88 220 ASN A N 1
ATOM 1768 C CA . ASN A 1 220 ? -2.404 -21.528 -27.428 1.00 75.88 220 ASN A CA 1
ATOM 1769 C C . ASN A 1 220 ? -1.573 -22.122 -26.275 1.00 75.88 220 ASN A C 1
ATOM 1771 O O . ASN A 1 220 ? -0.366 -22.307 -26.400 1.00 75.88 220 ASN A O 1
ATOM 1775 N N . ILE A 1 221 ? -2.222 -22.407 -25.146 1.00 73.75 221 ILE A N 1
ATOM 1776 C CA . ILE A 1 221 ? -1.572 -22.892 -23.915 1.00 73.75 221 ILE A CA 1
ATOM 1777 C C . ILE A 1 221 ? -1.250 -24.395 -24.009 1.00 73.75 221 ILE A C 1
ATOM 1779 O O . ILE A 1 221 ? -0.426 -24.908 -23.260 1.00 73.75 221 ILE A O 1
ATOM 1783 N N . GLU A 1 222 ? -1.867 -25.109 -24.953 1.00 78.12 222 GLU A N 1
ATOM 1784 C CA . GLU A 1 222 ? -1.632 -26.541 -25.178 1.00 78.12 222 GLU A CA 1
ATOM 1785 C C . GLU A 1 222 ? -0.437 -26.817 -26.109 1.00 78.12 222 GLU A C 1
ATOM 1787 O O . GLU A 1 222 ? -0.151 -27.971 -26.442 1.00 78.12 222 GLU A O 1
ATOM 1792 N N . ALA A 1 223 ? 0.274 -25.768 -26.534 1.00 75.25 223 ALA A N 1
ATOM 1793 C CA . ALA A 1 223 ? 1.464 -25.873 -27.365 1.00 75.25 223 ALA A CA 1
ATOM 1794 C C . ALA A 1 223 ? 2.571 -26.667 -26.652 1.00 75.25 223 ALA A C 1
ATOM 1796 O O . ALA A 1 223 ? 3.008 -26.319 -25.556 1.00 75.25 223 ALA A O 1
ATOM 1797 N N . LYS A 1 224 ? 3.046 -27.742 -27.291 1.00 73.56 224 LYS A N 1
ATOM 1798 C CA . LYS A 1 224 ? 4.153 -28.570 -26.776 1.00 73.56 224 LYS A CA 1
ATOM 1799 C C . LYS A 1 224 ? 5.523 -28.079 -27.239 1.00 73.56 224 LYS A C 1
ATOM 1801 O O . LYS A 1 224 ? 6.529 -28.457 -26.646 1.00 73.56 224 LYS A O 1
ATOM 1806 N N . THR A 1 225 ? 5.564 -27.276 -28.300 1.00 75.50 225 THR A N 1
ATOM 1807 C CA . THR A 1 225 ? 6.789 -26.708 -28.868 1.00 75.50 225 THR A CA 1
ATOM 1808 C C . THR A 1 225 ? 6.613 -25.216 -29.150 1.00 75.50 225 THR A C 1
ATOM 1810 O O . THR A 1 225 ? 5.491 -24.758 -29.359 1.00 75.50 225 THR A O 1
ATOM 1813 N N . ASP A 1 226 ? 7.711 -24.454 -29.184 1.00 69.06 226 ASP A N 1
ATOM 1814 C CA . ASP A 1 226 ? 7.682 -22.994 -29.395 1.00 69.06 226 ASP A CA 1
ATOM 1815 C C . ASP A 1 226 ? 7.043 -22.588 -30.734 1.00 69.06 226 ASP A C 1
ATOM 1817 O O . ASP A 1 226 ? 6.459 -21.513 -30.846 1.00 69.06 226 ASP A O 1
ATOM 1821 N N . ILE A 1 227 ? 7.114 -23.461 -31.745 1.00 75.00 227 ILE A N 1
ATOM 1822 C CA . ILE A 1 227 ? 6.496 -23.245 -33.063 1.00 75.00 227 ILE A CA 1
ATOM 1823 C C . ILE A 1 227 ? 4.966 -23.272 -32.956 1.00 75.00 227 ILE A C 1
ATOM 1825 O O . ILE A 1 227 ? 4.283 -22.537 -33.667 1.00 75.00 227 ILE A O 1
ATOM 1829 N N . ASP A 1 228 ? 4.433 -24.082 -32.040 1.00 72.69 228 ASP A N 1
ATOM 1830 C CA . ASP A 1 228 ? 2.995 -24.240 -31.813 1.00 72.69 228 ASP A CA 1
ATOM 1831 C C . ASP A 1 228 ? 2.424 -23.150 -30.887 1.00 72.69 228 ASP A C 1
ATOM 1833 O O . ASP A 1 228 ? 1.204 -23.027 -30.750 1.00 72.69 228 ASP A O 1
ATOM 1837 N N . GLY A 1 229 ? 3.295 -22.346 -30.260 1.00 73.00 229 GLY A N 1
ATOM 1838 C CA . GLY A 1 229 ? 2.977 -21.231 -29.360 1.00 73.00 229 GLY A CA 1
ATOM 1839 C C . GLY A 1 229 ? 2.411 -20.006 -30.081 1.00 73.00 229 GLY A C 1
ATOM 1840 O O . GLY A 1 229 ? 2.826 -18.874 -29.835 1.00 73.00 229 GLY A O 1
ATOM 1841 N N . ILE A 1 230 ? 1.482 -20.227 -31.008 1.00 78.38 230 ILE A N 1
ATOM 1842 C CA . ILE A 1 230 ? 0.867 -19.183 -31.819 1.00 78.38 230 ILE A CA 1
ATOM 1843 C C . ILE A 1 230 ? -0.287 -18.495 -31.085 1.00 78.38 230 ILE A C 1
ATOM 1845 O O . ILE A 1 230 ? -0.903 -19.029 -30.155 1.00 78.38 230 ILE A O 1
ATOM 1849 N N . LEU A 1 231 ? -0.584 -17.278 -31.534 1.00 75.81 231 LEU A N 1
ATOM 1850 C CA . LEU A 1 231 ? -1.733 -16.510 -31.081 1.00 75.81 231 LEU A CA 1
ATOM 1851 C C . LEU A 1 231 ? -3.027 -17.179 -31.569 1.00 75.81 231 LEU A C 1
ATOM 1853 O O . LEU A 1 231 ? -3.152 -17.513 -32.748 1.00 75.81 231 LEU A O 1
ATOM 1857 N N . THR A 1 232 ? -3.993 -17.347 -30.669 1.00 76.75 232 THR A N 1
ATOM 1858 C CA . THR A 1 232 ? -5.358 -17.763 -31.028 1.00 76.75 232 THR A CA 1
ATOM 1859 C C . THR A 1 232 ? -6.047 -16.675 -31.847 1.00 76.75 232 THR A C 1
ATOM 1861 O O . THR A 1 232 ? -5.686 -15.504 -31.722 1.00 76.75 232 THR A O 1
ATOM 1864 N N . ASP A 1 233 ? -7.077 -17.030 -32.620 1.00 73.00 233 ASP A N 1
ATOM 1865 C CA . ASP A 1 233 ? -7.857 -16.078 -33.429 1.00 73.00 233 ASP A CA 1
ATOM 1866 C C . ASP A 1 233 ? -8.312 -14.856 -32.617 1.00 73.00 233 ASP A C 1
ATOM 1868 O O . ASP A 1 233 ? -8.195 -13.728 -33.079 1.00 73.00 233 ASP A O 1
ATOM 1872 N N . LEU A 1 234 ? -8.727 -15.054 -31.361 1.00 68.19 234 LEU A N 1
ATOM 1873 C CA . LEU A 1 234 ? -9.123 -13.974 -30.449 1.00 68.19 234 LEU A CA 1
ATOM 1874 C C . LEU A 1 234 ? -7.961 -13.060 -30.039 1.00 68.19 234 LEU A C 1
ATOM 1876 O O . LEU A 1 234 ? -8.165 -11.871 -29.811 1.00 68.19 234 LEU A O 1
ATOM 1880 N N . GLY A 1 235 ? -6.744 -13.594 -29.949 1.00 63.34 235 GLY A N 1
ATOM 1881 C CA . GLY A 1 235 ? -5.559 -12.818 -29.604 1.00 63.34 235 GLY A CA 1
ATOM 1882 C C . GLY A 1 235 ? -5.129 -11.841 -30.700 1.00 63.34 235 GLY A C 1
ATOM 1883 O O . GLY A 1 235 ? -4.470 -10.857 -30.379 1.00 63.34 235 GLY A O 1
ATOM 1884 N N . TRP A 1 236 ? -5.513 -12.076 -31.961 1.00 62.22 236 TRP A N 1
ATOM 1885 C CA . TRP A 1 236 ? -5.194 -11.186 -33.086 1.00 62.22 236 TRP A CA 1
ATOM 1886 C C . TRP A 1 236 ? -6.036 -9.904 -33.119 1.00 62.22 236 TRP A C 1
ATOM 1888 O O . TRP A 1 236 ? -5.643 -8.948 -33.784 1.00 62.22 236 TRP A O 1
ATOM 1898 N N . TYR A 1 237 ? -7.180 -9.877 -32.428 1.00 56.22 237 TYR A N 1
ATOM 1899 C CA . TYR A 1 237 ? -8.144 -8.768 -32.464 1.00 56.22 237 TYR A CA 1
ATOM 1900 C C . TYR A 1 237 ? -8.034 -7.790 -31.272 1.00 56.22 237 TYR A C 1
ATOM 1902 O O . TYR A 1 237 ? -8.926 -6.957 -31.097 1.00 56.22 237 TYR A O 1
ATOM 1910 N N . LEU A 1 238 ? -6.973 -7.884 -30.458 1.00 49.94 238 LEU A N 1
ATOM 1911 C CA . LEU A 1 238 ? -6.662 -6.980 -29.334 1.00 49.94 238 LEU A CA 1
ATOM 1912 C C . LEU A 1 238 ? -5.611 -5.930 -29.719 1.00 49.94 238 LEU A C 1
ATOM 1914 O O . LEU A 1 238 ? -5.755 -4.775 -29.255 1.00 49.94 238 LEU A O 1
#

Nearest PDB structures (foldseek):
  4bxp-assembly1_A  TM=9.268E-01  e=1.868E-11  Danio rerio
  4bxr-assembly2_B  TM=9.426E-01  e=4.393E-11  Danio rerio
  4bxq-assembly1_A  TM=9.316E-01  e=1.424E-10  Danio rerio
  4ld3-assembly1_A  TM=9.800E-01  e=7.438E-09  Danio rerio
  7sqc-assembly1_9F  TM=8.290E-01  e=1.064E-04  Chlamydomonas reinhardtii

Radius of gyration: 32.57 Å; Cα contacts (8 Å, |Δi|>4): 305; chains: 1; bounding box: 81×42×100 Å